Protein AF-A0A3M1XXJ3-F1 (afdb_monomer)

Mean predicted aligned error: 12.5 Å

Structure (mmCIF, N/CA/C/O backbone):
data_AF-A0A3M1XXJ3-F1
#
_entry.id   AF-A0A3M1XXJ3-F1
#
loop_
_atom_site.group_PDB
_atom_site.id
_atom_site.type_symbol
_atom_site.label_atom_id
_atom_site.label_alt_id
_atom_site.label_comp_id
_atom_site.label_asym_id
_atom_site.label_entity_id
_atom_site.label_seq_id
_atom_site.pdbx_PDB_ins_code
_atom_site.Cartn_x
_atom_site.Cartn_y
_atom_site.Cartn_z
_atom_site.occupancy
_atom_site.B_iso_or_equiv
_atom_site.auth_seq_id
_atom_site.auth_comp_id
_atom_site.auth_asym_id
_atom_site.auth_atom_id
_atom_site.pdbx_PDB_model_num
ATOM 1 N N . MET A 1 1 ? -25.419 80.796 22.306 1.00 54.75 1 MET A N 1
ATOM 2 C CA . MET A 1 1 ? -24.349 80.378 21.372 1.00 54.75 1 MET A CA 1
ATOM 3 C C . MET A 1 1 ? -23.727 79.060 21.863 1.00 54.75 1 MET A C 1
ATOM 5 O O . MET A 1 1 ? -22.605 79.062 22.330 1.00 54.75 1 MET A O 1
ATOM 9 N N . VAL A 1 2 ? -24.477 77.944 21.860 1.00 56.34 2 VAL A N 1
ATOM 10 C CA . VAL A 1 2 ? -23.997 76.630 22.388 1.00 56.34 2 VAL A CA 1
ATOM 11 C C . VAL A 1 2 ? -24.539 75.430 21.581 1.00 56.34 2 VAL A C 1
ATOM 13 O O . VAL A 1 2 ? -23.934 74.364 21.560 1.00 56.34 2 VAL A O 1
ATOM 16 N N . LEU A 1 3 ? -25.633 75.615 20.827 1.00 48.62 3 LEU A N 1
ATOM 17 C CA . LEU A 1 3 ? -26.286 74.558 20.044 1.00 48.62 3 LEU A CA 1
ATOM 18 C C . LEU A 1 3 ? -25.431 73.862 18.952 1.00 48.62 3 LEU A C 1
ATOM 20 O O . LEU A 1 3 ? -25.560 72.645 18.827 1.00 48.62 3 LEU A O 1
ATOM 24 N N . PRO A 1 4 ? -24.557 74.532 18.165 1.00 53.44 4 PRO A N 1
ATOM 25 C CA . PRO A 1 4 ? -23.890 73.862 17.037 1.00 53.44 4 PRO A CA 1
ATOM 26 C C . PRO A 1 4 ? -22.775 72.889 17.463 1.00 53.44 4 PRO A C 1
ATOM 28 O O . PRO A 1 4 ? -22.473 71.946 16.734 1.00 53.44 4 PRO A O 1
ATOM 31 N N . TYR A 1 5 ? -22.200 73.063 18.657 1.00 51.53 5 TYR A N 1
ATOM 32 C CA . TYR A 1 5 ? -21.158 72.172 19.182 1.00 51.53 5 TYR A CA 1
ATOM 33 C C . TYR A 1 5 ? -21.728 70.854 19.722 1.00 51.53 5 TYR A C 1
ATOM 35 O O . TYR A 1 5 ? -21.095 69.807 19.586 1.00 51.53 5 TYR A O 1
ATOM 43 N N . PHE A 1 6 ? -22.952 70.880 20.260 1.00 51.78 6 PHE A N 1
ATOM 44 C CA . PHE A 1 6 ? -23.628 69.693 20.792 1.00 51.78 6 PHE A CA 1
ATOM 45 C C . PHE A 1 6 ? -23.952 68.668 19.693 1.00 51.78 6 PHE A C 1
ATOM 47 O O . PHE A 1 6 ? -23.677 67.477 19.847 1.00 51.78 6 PHE A O 1
ATOM 54 N N . PHE A 1 7 ? -24.456 69.130 18.542 1.00 50.88 7 PHE A N 1
ATOM 55 C CA . PHE A 1 7 ? -24.757 68.257 17.400 1.00 50.88 7 PHE A CA 1
ATOM 56 C C . PHE A 1 7 ? -23.494 67.677 16.742 1.00 50.88 7 PHE A C 1
ATOM 58 O O . PHE A 1 7 ? -23.499 66.522 16.315 1.00 50.88 7 PHE A O 1
ATOM 65 N N . ALA A 1 8 ? -22.393 68.435 16.692 1.00 53.44 8 ALA A N 1
ATOM 66 C CA . ALA A 1 8 ? -21.117 67.948 16.164 1.00 53.44 8 ALA A CA 1
ATOM 67 C C . ALA A 1 8 ? -20.462 66.895 17.080 1.00 53.44 8 ALA A C 1
ATOM 69 O O . ALA A 1 8 ? -19.852 65.946 16.584 1.00 53.44 8 ALA A O 1
ATOM 70 N N . PHE A 1 9 ? -20.619 67.028 18.402 1.00 55.12 9 PHE A N 1
ATOM 71 C CA . PHE A 1 9 ? -20.108 66.071 19.386 1.00 55.12 9 PHE A CA 1
ATOM 72 C C . PHE A 1 9 ? -20.878 64.740 19.355 1.00 55.12 9 PHE A C 1
ATOM 74 O O . PHE A 1 9 ? -20.263 63.678 19.254 1.00 55.12 9 PHE A O 1
ATOM 81 N N . ALA A 1 10 ? -22.216 64.783 19.316 1.00 56.12 10 ALA A N 1
ATOM 82 C CA . ALA A 1 10 ? -23.061 63.585 19.237 1.00 56.12 10 ALA A CA 1
ATOM 83 C C . ALA A 1 10 ? -22.814 62.754 17.959 1.00 56.12 10 ALA A C 1
ATOM 85 O O . ALA A 1 10 ? -22.801 61.523 17.992 1.00 56.12 10 ALA A O 1
ATOM 86 N N . ARG A 1 11 ? -22.540 63.423 16.831 1.00 52.31 11 ARG A N 1
ATOM 87 C CA . ARG A 1 11 ? -22.278 62.785 15.529 1.00 52.31 11 ARG A CA 1
ATOM 88 C C . ARG A 1 11 ? -20.907 62.091 15.470 1.00 52.31 11 ARG A C 1
ATOM 90 O O . ARG A 1 11 ? -20.771 61.067 14.808 1.00 52.31 11 ARG A O 1
ATOM 97 N N . ARG A 1 12 ? -19.909 62.606 16.204 1.00 52.88 12 ARG A N 1
ATOM 98 C CA . ARG A 1 12 ? -18.577 61.984 16.353 1.00 52.88 12 ARG A CA 1
ATOM 99 C C . ARG A 1 12 ? -18.590 60.796 17.320 1.00 52.88 12 ARG A C 1
ATOM 101 O O . ARG A 1 12 ? -17.909 59.810 17.058 1.00 52.88 12 ARG A O 1
ATOM 108 N N . LEU A 1 13 ? -19.408 60.852 18.374 1.00 56.50 13 LEU A N 1
ATOM 109 C CA . LEU A 1 13 ? -19.606 59.734 19.306 1.00 56.50 13 LEU A CA 1
ATOM 110 C C . LEU A 1 13 ? -20.329 58.549 18.638 1.00 56.50 13 LEU A C 1
ATOM 112 O O . LEU A 1 13 ? -19.978 57.396 18.869 1.00 56.50 13 LEU A O 1
ATOM 116 N N . SER A 1 14 ? -21.291 58.838 17.754 1.00 59.56 14 SER A N 1
ATOM 117 C CA . SER A 1 14 ? -22.042 57.830 16.990 1.00 59.56 14 SER A CA 1
ATOM 118 C C . SER A 1 14 ? -21.180 57.087 15.958 1.00 59.56 14 SER A C 1
ATOM 120 O O . SER A 1 14 ? -21.266 55.864 15.865 1.00 59.56 14 SER A O 1
ATOM 122 N N . LEU A 1 15 ? -20.295 57.791 15.240 1.00 58.12 15 LEU A N 1
ATOM 123 C CA . LEU A 1 15 ? -19.341 57.170 14.308 1.00 58.12 15 LEU A CA 1
ATOM 124 C C . LEU A 1 15 ? -18.298 56.307 15.034 1.00 58.12 15 LEU A C 1
ATOM 126 O O . LEU A 1 15 ? -17.978 55.219 14.564 1.00 58.12 15 LEU A O 1
ATOM 130 N N . LEU A 1 16 ? -17.813 56.749 16.199 1.00 62.16 16 LEU A N 1
ATOM 131 C CA . LEU A 1 16 ? -16.870 55.973 17.008 1.00 62.16 16 LEU A CA 1
ATOM 132 C C . LEU A 1 16 ? -17.529 54.712 17.595 1.00 62.16 16 LEU A C 1
ATOM 134 O O . LEU A 1 16 ? -16.931 53.641 17.564 1.00 62.16 16 LEU A O 1
ATOM 138 N N . GLY A 1 17 ? -18.783 54.811 18.049 1.00 65.56 17 GLY A N 1
ATOM 139 C CA . GLY A 1 17 ? -19.564 53.665 18.524 1.00 65.56 17 GLY A CA 1
ATOM 140 C C . GLY A 1 17 ? -19.852 52.633 17.430 1.00 65.56 17 GLY A C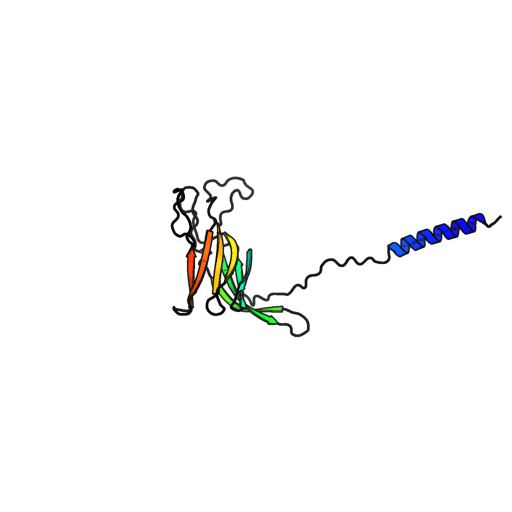 1
ATOM 141 O O . GLY A 1 17 ? -19.735 51.438 17.677 1.00 65.56 17 GLY A O 1
ATOM 142 N N . MET A 1 18 ? -20.155 53.075 16.205 1.00 63.00 18 MET A N 1
ATOM 143 C CA . MET A 1 18 ? -20.414 52.182 15.069 1.00 63.00 18 MET A CA 1
ATOM 144 C C . MET A 1 18 ? -19.143 51.466 14.583 1.00 63.00 18 MET A C 1
ATOM 146 O O . MET A 1 18 ? -19.198 50.290 14.234 1.00 63.00 18 MET A O 1
ATOM 150 N N . VAL A 1 19 ? -17.988 52.141 14.620 1.00 63.09 19 VAL A N 1
ATOM 151 C CA . VAL A 1 19 ? -16.683 51.518 14.344 1.00 63.09 19 VAL A CA 1
ATOM 152 C C . VAL A 1 19 ? -16.337 50.493 15.428 1.00 63.09 19 VAL A C 1
ATOM 154 O O . VAL A 1 19 ? -15.957 49.377 15.093 1.00 63.09 19 VAL A O 1
ATOM 157 N N . ILE A 1 20 ? -16.558 50.811 16.709 1.00 62.44 20 ILE A N 1
ATOM 158 C CA . ILE A 1 20 ? -16.345 49.878 17.829 1.00 62.44 20 ILE A CA 1
ATOM 159 C C . ILE A 1 20 ? -17.276 48.655 17.735 1.00 62.44 20 ILE A C 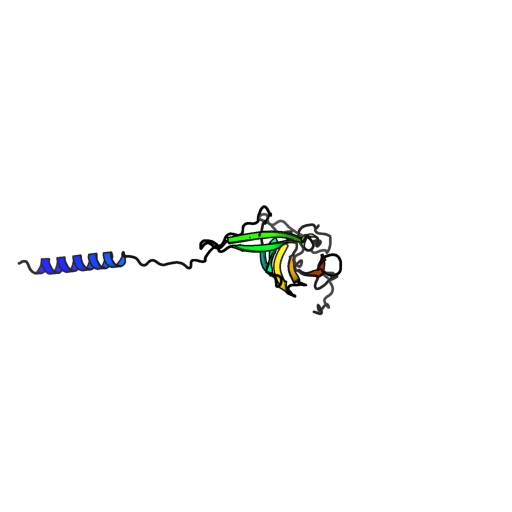1
ATOM 161 O O . ILE A 1 20 ? -16.816 47.542 17.963 1.00 62.44 20 ILE A O 1
ATOM 165 N N . LEU A 1 21 ? -18.538 48.818 17.319 1.00 59.91 21 LEU A N 1
ATOM 166 C CA . LEU A 1 21 ? -19.468 47.703 17.073 1.00 59.91 21 LEU A CA 1
ATOM 167 C C . LEU A 1 21 ? -19.060 46.810 15.889 1.00 59.91 21 LEU A C 1
ATOM 169 O O . LEU A 1 21 ? -19.355 45.621 15.907 1.00 59.91 21 LEU A O 1
ATOM 173 N N . CYS A 1 22 ? -18.353 47.348 14.892 1.00 58.69 22 CYS A N 1
ATOM 174 C CA . CYS A 1 22 ? -17.853 46.573 13.750 1.00 58.69 22 CYS A CA 1
ATOM 175 C C . CYS A 1 22 ? -16.610 45.725 14.105 1.00 58.69 22 CYS A C 1
ATOM 177 O O . CYS A 1 22 ? -16.324 44.734 13.437 1.00 58.69 22 CYS A O 1
ATOM 179 N N . PHE A 1 23 ? -15.891 46.077 15.182 1.00 57.84 23 PHE A N 1
ATOM 180 C CA . PHE A 1 23 ? -14.772 45.293 15.730 1.00 57.84 23 PHE A CA 1
ATOM 181 C C . PHE A 1 23 ? -15.206 44.197 16.720 1.00 57.84 23 PHE A C 1
ATOM 183 O O . PHE A 1 23 ? -14.385 43.359 17.098 1.00 57.84 23 PHE A O 1
ATOM 190 N N . ILE A 1 24 ? -16.482 44.152 17.125 1.00 63.94 24 ILE A N 1
ATOM 191 C CA . ILE A 1 24 ? -17.021 43.093 17.989 1.00 63.94 24 ILE A CA 1
ATOM 192 C C . ILE A 1 24 ? -17.426 41.907 17.102 1.00 63.94 24 ILE A C 1
ATOM 194 O O . ILE A 1 24 ? -18.578 41.709 16.735 1.00 63.94 24 ILE A O 1
ATOM 198 N N . SER A 1 25 ? -16.407 41.123 16.754 1.00 62.22 25 SER A N 1
ATOM 199 C CA . SER A 1 25 ? -16.466 39.692 16.438 1.00 62.22 25 SER A CA 1
ATOM 200 C C . SER A 1 25 ? -17.415 39.234 15.323 1.00 62.22 25 SER A C 1
ATOM 202 O O . SER A 1 25 ? -18.518 38.750 15.575 1.00 62.22 25 SER A O 1
ATOM 204 N N . THR A 1 26 ? -16.891 39.179 14.100 1.00 60.88 26 THR A N 1
ATOM 205 C CA . THR A 1 26 ? -17.218 38.059 13.208 1.00 60.88 26 THR A CA 1
ATOM 206 C C . THR A 1 26 ? -16.192 36.952 13.453 1.00 60.88 26 THR A C 1
ATOM 208 O O . THR A 1 26 ? -15.053 37.019 13.000 1.00 60.88 26 THR A O 1
ATOM 211 N N . GLN A 1 27 ? -16.566 35.938 14.236 1.00 66.75 27 GLN A N 1
ATOM 212 C CA . GLN A 1 27 ? -15.810 34.686 14.267 1.00 66.75 27 GLN A CA 1
ATOM 213 C C . GLN A 1 27 ? -16.098 33.967 12.948 1.00 66.75 27 GLN A C 1
ATOM 215 O O . GLN A 1 27 ? -17.137 33.328 12.791 1.00 66.75 27 GLN A O 1
ATOM 220 N N . VAL A 1 28 ? -15.211 34.121 11.966 1.00 67.00 28 VAL A N 1
ATOM 221 C CA . VAL A 1 28 ? -15.234 33.284 10.765 1.00 67.00 28 VAL A CA 1
ATOM 222 C C . VAL A 1 28 ? -14.657 31.931 11.172 1.00 67.00 28 VAL A C 1
ATOM 224 O O . VAL A 1 28 ? -13.445 31.733 11.161 1.00 67.00 28 VAL A O 1
ATOM 227 N N . SER A 1 29 ? -15.516 31.001 11.588 1.00 72.44 29 SER A N 1
ATOM 228 C CA . SER A 1 29 ? -15.109 29.606 11.742 1.00 72.44 29 SER A CA 1
ATOM 229 C C . SER A 1 29 ? -14.809 29.041 10.356 1.00 72.44 29 SER A C 1
ATOM 231 O O . SER A 1 29 ? -15.701 28.909 9.518 1.00 72.44 29 SER A O 1
ATOM 233 N N . ALA A 1 30 ? -13.540 28.733 10.100 1.00 76.44 30 ALA A N 1
ATOM 234 C CA . ALA A 1 30 ? -13.160 27.906 8.964 1.00 76.44 30 ALA A CA 1
ATOM 235 C C . ALA A 1 30 ? -13.768 26.498 9.113 1.00 76.44 30 ALA A C 1
ATOM 237 O O . ALA A 1 30 ? -14.145 26.086 10.212 1.00 76.44 30 ALA A O 1
ATOM 238 N N . GLN A 1 31 ? -13.853 25.751 8.011 1.00 78.88 31 GLN A N 1
ATOM 239 C CA . GLN A 1 31 ? -14.241 24.340 8.041 1.00 78.88 31 GLN A CA 1
ATOM 240 C C . GLN A 1 31 ? -13.277 23.578 8.965 1.00 78.88 31 GLN A C 1
ATOM 242 O O . GLN A 1 31 ? -12.083 23.494 8.681 1.00 78.88 31 GLN A O 1
ATOM 247 N N . ALA A 1 32 ? -13.789 23.061 10.080 1.00 71.44 32 ALA A N 1
ATOM 248 C CA . 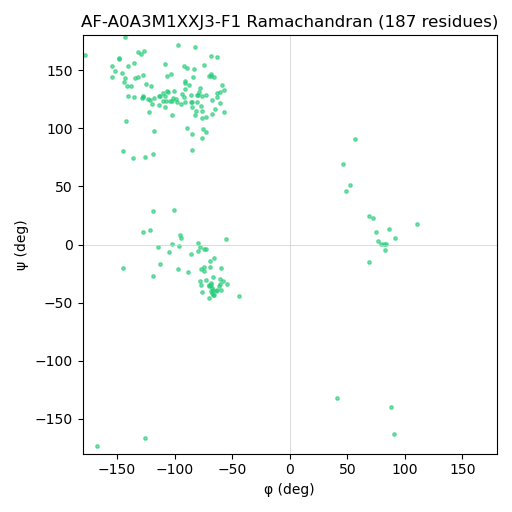ALA A 1 32 ? -13.057 22.165 10.960 1.00 71.44 32 ALA A CA 1
ATOM 249 C C . ALA A 1 32 ? -13.464 20.733 10.612 1.00 71.44 32 ALA A C 1
ATOM 251 O O . ALA A 1 32 ? -14.648 20.400 10.625 1.00 71.44 32 ALA A O 1
ATOM 252 N N . PHE A 1 33 ? -12.483 19.906 10.270 1.00 79.19 33 PHE A N 1
ATOM 253 C CA . PHE A 1 33 ? -12.675 18.469 10.131 1.00 79.19 33 PHE A CA 1
ATOM 254 C C . PHE A 1 33 ? -12.153 17.814 11.403 1.00 79.19 33 PHE A C 1
ATOM 256 O O . PHE A 1 33 ? -11.039 18.123 11.832 1.00 79.19 33 PHE A O 1
ATOM 263 N N . ASP A 1 34 ? -12.939 16.916 11.993 1.00 79.88 34 ASP A N 1
ATOM 264 C CA . ASP A 1 34 ? -12.448 16.090 13.090 1.00 79.88 34 ASP A CA 1
ATOM 265 C C . ASP A 1 34 ? -11.274 15.252 12.578 1.00 79.88 34 ASP A C 1
ATOM 267 O O . ASP A 1 34 ? -11.399 14.489 11.616 1.00 79.88 34 ASP A O 1
ATOM 271 N N . GLN A 1 35 ? -10.114 15.411 13.210 1.00 80.00 35 GLN A N 1
ATOM 272 C CA . GLN A 1 35 ? -8.945 14.601 12.914 1.00 80.00 35 GLN A CA 1
ATOM 273 C C . GLN A 1 35 ? -8.835 13.491 13.953 1.00 80.00 35 GLN A C 1
ATOM 275 O O . GLN A 1 35 ? -8.762 13.749 15.153 1.00 80.00 35 GLN A O 1
ATOM 280 N N . TYR A 1 36 ? -8.778 12.251 13.478 1.00 83.81 36 TYR A N 1
ATOM 281 C CA . TYR A 1 36 ? -8.567 11.082 14.323 1.00 83.81 36 TYR A CA 1
ATOM 282 C C . TYR A 1 36 ? -7.156 10.542 14.130 1.00 83.81 36 TYR A C 1
ATOM 284 O O . TYR A 1 36 ? -6.597 10.586 13.031 1.00 83.81 36 TYR A O 1
ATOM 292 N N . THR A 1 37 ? -6.573 10.025 15.204 1.00 86.25 37 THR A N 1
ATOM 293 C CA . THR A 1 37 ? -5.249 9.409 15.163 1.00 86.25 37 THR A CA 1
ATOM 294 C C . THR A 1 37 ? -5.365 7.930 14.806 1.00 86.25 37 THR A C 1
ATOM 296 O O . THR A 1 37 ? -6.236 7.216 15.306 1.00 86.25 37 THR A O 1
ATOM 299 N N . LEU A 1 38 ? -4.467 7.468 13.935 1.00 90.38 38 LEU A N 1
ATOM 300 C CA . LEU A 1 38 ? -4.230 6.050 13.691 1.00 90.38 38 LEU A CA 1
ATOM 301 C C . LEU A 1 38 ? -2.948 5.646 14.415 1.00 90.38 38 LEU A C 1
ATOM 303 O O . LEU A 1 38 ? -1.850 6.048 14.028 1.00 90.38 38 LEU A O 1
ATOM 307 N N . ASN A 1 39 ? -3.086 4.836 15.454 1.00 9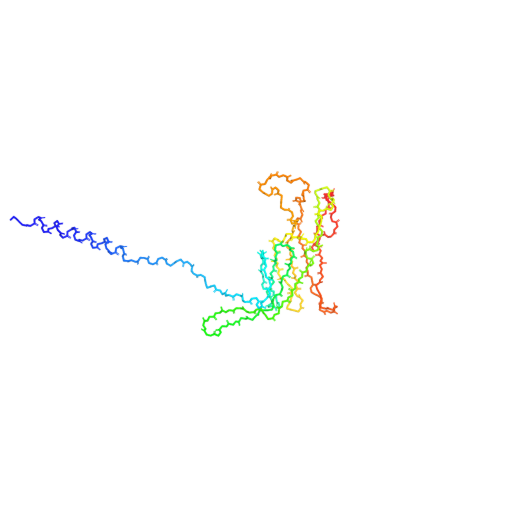3.31 39 ASN A N 1
ATOM 308 C CA . ASN A 1 39 ? -1.972 4.194 16.119 1.00 93.31 39 ASN A CA 1
ATOM 309 C C . ASN A 1 39 ? -1.574 2.932 15.342 1.00 93.31 39 ASN A C 1
ATOM 311 O O . ASN A 1 39 ? -2.300 1.936 15.298 1.00 93.31 39 ASN A O 1
ATOM 315 N N . LEU A 1 40 ? -0.389 2.971 14.732 1.00 94.06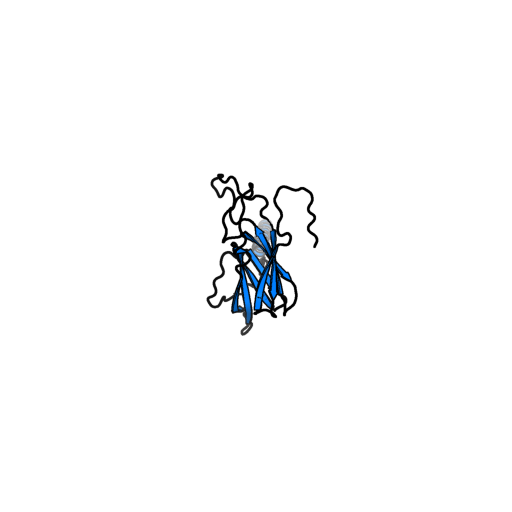 40 LEU A N 1
ATOM 316 C CA . LEU A 1 40 ? 0.153 1.856 13.957 1.00 94.06 40 LEU A CA 1
ATOM 317 C C . LEU A 1 40 ? 0.654 0.693 14.830 1.00 94.06 40 LEU A C 1
ATOM 319 O O . LEU A 1 40 ? 1.069 -0.320 14.275 1.00 94.06 40 LEU A O 1
ATOM 323 N N . ASN A 1 41 ? 0.643 0.809 16.164 1.00 93.94 41 ASN A N 1
ATOM 324 C CA . ASN A 1 41 ? 1.095 -0.230 17.098 1.00 93.94 41 ASN A CA 1
ATOM 325 C C . ASN A 1 41 ? 2.480 -0.802 16.741 1.00 93.94 41 ASN A C 1
ATOM 327 O O . ASN A 1 41 ? 2.694 -2.010 16.690 1.00 93.94 41 ASN A O 1
ATOM 331 N N . GLY A 1 42 ? 3.425 0.093 16.440 1.00 91.94 42 GLY A N 1
ATOM 332 C CA . GLY A 1 42 ? 4.800 -0.258 16.070 1.00 91.94 42 GLY A CA 1
ATOM 333 C C . GLY A 1 42 ? 5.008 -0.649 14.602 1.00 91.94 42 GLY A C 1
ATOM 334 O O . GLY A 1 42 ? 6.151 -0.830 14.188 1.00 91.94 42 GLY A O 1
ATOM 335 N N . ASN A 1 43 ? 3.950 -0.739 13.788 1.00 93.19 43 ASN A N 1
ATOM 336 C CA . ASN A 1 43 ? 4.093 -0.929 12.345 1.00 93.19 43 ASN A CA 1
ATOM 337 C C . ASN A 1 43 ? 4.656 0.333 11.679 1.00 93.19 43 ASN A C 1
ATOM 339 O O . ASN A 1 43 ? 4.335 1.457 12.063 1.00 93.19 43 ASN A O 1
ATOM 343 N N . SER A 1 44 ? 5.469 0.145 10.639 1.00 89.94 44 SER A N 1
ATOM 344 C CA . SER A 1 44 ? 5.957 1.246 9.815 1.00 89.94 44 SER A CA 1
ATOM 345 C C . SER A 1 44 ? 5.019 1.503 8.640 1.00 89.94 44 SER A C 1
ATOM 347 O O . SER A 1 44 ? 4.533 0.575 7.990 1.00 89.94 44 SER A O 1
ATOM 349 N N . LEU A 1 45 ? 4.797 2.784 8.368 1.00 92.12 45 LEU A N 1
ATOM 350 C CA . LEU A 1 45 ? 4.169 3.284 7.157 1.00 92.12 45 LEU A CA 1
ATOM 351 C C . LEU A 1 45 ? 5.004 4.467 6.679 1.00 92.12 45 LEU A C 1
ATOM 353 O O . LEU A 1 45 ? 5.277 5.385 7.452 1.00 92.12 45 LEU A O 1
ATOM 357 N N . SER A 1 46 ? 5.430 4.448 5.421 1.00 92.75 46 SER A N 1
ATOM 358 C CA . SER A 1 46 ? 6.241 5.529 4.863 1.00 92.75 46 SER A CA 1
ATOM 359 C C . SER A 1 46 ? 5.789 5.873 3.454 1.00 92.75 46 SER A C 1
ATOM 361 O O . SER A 1 46 ? 5.561 4.986 2.638 1.00 92.75 46 SER A O 1
ATOM 363 N N . ASN A 1 47 ? 5.687 7.171 3.156 1.00 94.25 47 ASN A N 1
ATOM 364 C CA . ASN A 1 47 ? 5.332 7.674 1.827 1.00 94.25 47 ASN A CA 1
ATOM 365 C C . ASN A 1 47 ? 4.042 7.038 1.269 1.00 94.25 47 ASN A C 1
ATOM 367 O O . ASN A 1 47 ? 4.035 6.512 0.154 1.00 94.25 47 ASN A O 1
ATOM 371 N N . GLY A 1 48 ? 2.963 7.057 2.059 1.00 95.81 48 GLY A N 1
ATOM 372 C CA . GLY A 1 48 ? 1.642 6.621 1.606 1.00 95.81 48 GLY A CA 1
ATOM 373 C C . GLY A 1 48 ? 1.168 7.441 0.402 1.00 95.81 48 GLY A C 1
ATOM 374 O O . GLY A 1 48 ? 1.338 8.657 0.372 1.00 95.81 48 GLY A O 1
ATOM 375 N N . THR A 1 49 ? 0.594 6.770 -0.594 1.00 97.06 49 THR A N 1
ATOM 376 C CA . THR A 1 49 ? 0.126 7.375 -1.857 1.00 97.06 49 THR A CA 1
ATOM 377 C C . THR A 1 49 ? -1.370 7.201 -2.082 1.00 97.06 49 THR A C 1
ATOM 379 O O . THR A 1 49 ? -1.988 8.036 -2.732 1.00 97.06 49 THR A O 1
ATOM 382 N N . ALA A 1 50 ? -1.963 6.144 -1.526 1.00 97.25 50 ALA A N 1
ATOM 383 C CA . ALA A 1 50 ? -3.397 5.889 -1.565 1.00 97.25 50 ALA A CA 1
ATOM 384 C C . ALA A 1 50 ? -3.807 5.028 -0.367 1.00 97.25 50 ALA A C 1
ATOM 386 O O . ALA A 1 50 ? -2.991 4.259 0.151 1.00 97.25 50 ALA A O 1
ATOM 387 N N . LEU A 1 51 ? -5.066 5.139 0.052 1.00 96.81 51 LEU A N 1
ATOM 388 C CA . LEU A 1 51 ? -5.664 4.270 1.059 1.00 96.81 51 LEU A CA 1
ATOM 389 C C . LEU A 1 51 ? -7.143 4.030 0.764 1.00 96.81 51 LEU A C 1
ATOM 391 O O . LEU A 1 51 ? -7.819 4.924 0.262 1.00 96.81 51 LEU A O 1
ATOM 395 N N . GLU A 1 52 ? -7.640 2.846 1.105 1.00 97.88 52 GLU A N 1
ATOM 396 C CA . GLU A 1 52 ? -9.053 2.490 0.969 1.00 97.88 52 GLU A CA 1
ATOM 397 C C . GLU A 1 52 ? -9.434 1.397 1.978 1.00 97.88 52 GLU A C 1
ATOM 399 O O . GLU A 1 52 ? -8.636 0.501 2.270 1.00 97.88 52 GLU A O 1
ATOM 404 N N . PHE A 1 53 ? -10.652 1.457 2.521 1.00 96.75 53 PHE A N 1
ATOM 405 C CA . PHE A 1 53 ? -11.215 0.342 3.283 1.00 96.75 53 PHE A CA 1
ATOM 406 C C . PHE A 1 53 ? -11.756 -0.718 2.329 1.00 96.75 53 PHE A C 1
ATOM 408 O O . PHE A 1 53 ? -12.555 -0.415 1.447 1.00 96.75 53 PHE A O 1
ATOM 415 N N . GLY A 1 54 ? -11.344 -1.967 2.526 1.00 96.69 54 GLY A N 1
ATOM 416 C CA . GLY A 1 54 ? -11.835 -3.082 1.729 1.00 96.69 54 GLY A CA 1
ATOM 417 C C . GLY A 1 54 ? -13.187 -3.624 2.200 1.00 96.69 54 GLY A C 1
ATOM 418 O O . GLY A 1 54 ? -13.644 -3.324 3.307 1.00 96.69 54 GLY A O 1
ATOM 419 N N . PRO A 1 55 ? -13.806 -4.513 1.402 1.00 96.25 55 PRO A N 1
ATOM 420 C CA . PRO A 1 55 ? -15.066 -5.174 1.754 1.00 96.25 55 PRO A CA 1
ATOM 421 C C . PRO A 1 55 ? -14.941 -6.120 2.959 1.00 96.25 55 PRO A C 1
ATOM 423 O O . PRO A 1 55 ? -15.946 -6.594 3.479 1.00 96.25 55 PRO A O 1
ATOM 426 N N . ASP A 1 56 ? -13.718 -6.419 3.392 1.00 94.94 56 ASP A N 1
ATOM 427 C CA . ASP A 1 56 ? -13.387 -7.215 4.572 1.00 94.94 56 ASP A CA 1
ATOM 428 C C . ASP A 1 56 ? -13.136 -6.364 5.829 1.00 94.94 56 ASP A C 1
ATOM 430 O O . ASP A 1 56 ? -12.738 -6.895 6.864 1.00 94.94 56 ASP A O 1
ATOM 434 N N . GLY A 1 57 ? -13.353 -5.046 5.746 1.00 95.00 57 GLY A N 1
ATOM 435 C CA . GLY A 1 57 ? -13.199 -4.106 6.858 1.00 95.00 57 GLY A CA 1
ATOM 436 C C . GLY A 1 57 ? -11.749 -3.751 7.200 1.00 95.00 57 GLY A C 1
ATOM 437 O O . GLY A 1 57 ? -11.516 -2.999 8.145 1.00 95.00 57 GLY A O 1
ATOM 438 N N . ARG A 1 58 ? -10.764 -4.261 6.450 1.00 96.69 58 ARG A N 1
ATOM 439 C CA . ARG A 1 58 ? -9.348 -3.902 6.620 1.00 96.69 58 ARG A CA 1
ATOM 440 C C . ARG A 1 58 ? -9.022 -2.609 5.874 1.00 96.69 58 ARG A C 1
ATOM 442 O O . ARG A 1 58 ? -9.630 -2.306 4.849 1.00 96.69 58 ARG A O 1
ATOM 449 N N . LEU A 1 59 ? -8.038 -1.861 6.370 1.00 97.19 59 LEU A N 1
ATOM 450 C CA . LEU A 1 59 ? -7.492 -0.689 5.686 1.00 97.19 59 LEU A CA 1
ATOM 451 C C . LEU A 1 59 ? -6.320 -1.107 4.800 1.00 97.19 59 LEU A C 1
ATOM 453 O O . LEU A 1 59 ? -5.327 -1.647 5.287 1.00 97.19 59 LEU A O 1
ATOM 457 N N . TYR A 1 60 ? -6.419 -0.809 3.513 1.00 98.12 60 TYR A N 1
ATOM 458 C CA . TYR A 1 60 ? -5.376 -1.045 2.527 1.00 98.12 60 TYR A CA 1
ATOM 459 C C . TYR A 1 60 ? -4.673 0.274 2.259 1.00 98.12 60 TYR A C 1
ATOM 461 O O . TYR A 1 60 ? -5.329 1.260 1.939 1.00 98.12 60 TYR A O 1
ATOM 469 N N . VAL A 1 61 ? -3.351 0.306 2.386 1.00 98.06 61 VAL A N 1
ATOM 470 C CA . VAL A 1 61 ? -2.541 1.507 2.167 1.00 98.06 61 VAL A CA 1
ATOM 471 C C . VAL A 1 61 ? -1.426 1.177 1.190 1.00 98.06 61 VAL A C 1
ATOM 473 O O . VAL A 1 61 ? -0.659 0.243 1.407 1.00 98.06 61 VAL A O 1
ATOM 476 N N . ALA A 1 62 ? -1.317 1.943 0.112 1.00 98.12 62 ALA A N 1
ATOM 477 C CA . ALA A 1 62 ? -0.219 1.820 -0.832 1.00 98.12 62 ALA A CA 1
ATOM 478 C C . ALA A 1 62 ? 0.913 2.786 -0.479 1.00 98.12 62 ALA A C 1
ATOM 480 O O . ALA A 1 62 ? 0.693 3.991 -0.348 1.00 98.12 62 ALA A O 1
ATOM 481 N N . GLU A 1 63 ? 2.138 2.282 -0.393 1.00 97.56 63 GLU A N 1
ATOM 482 C CA . GLU A 1 63 ? 3.342 3.101 -0.296 1.00 97.56 63 GLU A CA 1
ATOM 483 C C . GLU A 1 63 ? 3.920 3.386 -1.683 1.00 97.56 63 GLU A C 1
ATOM 485 O O . GLU A 1 63 ? 3.782 2.594 -2.621 1.00 97.56 63 GLU A O 1
ATOM 490 N N . ARG A 1 64 ? 4.631 4.512 -1.788 1.00 95.94 64 ARG A N 1
ATOM 491 C CA . ARG A 1 64 ? 5.231 5.021 -3.024 1.00 95.94 64 ARG A CA 1
ATOM 492 C C . ARG A 1 64 ? 5.930 3.946 -3.849 1.00 95.94 64 ARG A C 1
ATOM 494 O O . ARG A 1 64 ? 5.739 3.930 -5.053 1.00 95.94 64 ARG A O 1
ATOM 501 N N . TYR A 1 65 ? 6.713 3.068 -3.223 1.00 96.12 65 TYR A N 1
ATOM 502 C CA . TYR A 1 65 ? 7.568 2.103 -3.922 1.00 96.12 65 TYR A CA 1
ATOM 503 C C . TYR A 1 65 ? 7.007 0.678 -4.015 1.00 96.12 65 TYR A C 1
ATOM 505 O O . TYR A 1 65 ? 7.768 -0.288 -4.102 1.00 96.12 65 TYR A O 1
ATOM 513 N N . GLY A 1 66 ? 5.682 0.533 -4.041 1.00 95.50 66 GLY A N 1
ATOM 514 C CA . GLY A 1 66 ? 5.043 -0.723 -4.441 1.00 95.50 66 GLY A CA 1
ATOM 515 C C . GLY A 1 66 ? 4.752 -1.685 -3.297 1.00 95.50 66 GLY A C 1
ATOM 516 O O . GLY A 1 66 ? 4.301 -2.801 -3.557 1.00 95.50 66 GLY A O 1
ATOM 517 N N . LEU A 1 67 ? 4.990 -1.272 -2.048 1.00 97.19 67 LEU A N 1
ATOM 518 C CA . LEU A 1 67 ? 4.498 -1.995 -0.879 1.00 97.19 67 LEU A CA 1
ATOM 519 C C . LEU A 1 67 ? 3.025 -1.667 -0.663 1.00 97.19 67 LEU A C 1
ATOM 521 O O . LEU A 1 67 ? 2.644 -0.498 -0.624 1.00 97.19 67 LEU A O 1
ATOM 525 N N . ILE A 1 68 ? 2.210 -2.701 -0.480 1.00 97.88 68 ILE A N 1
ATOM 526 C CA . ILE A 1 68 ? 0.822 -2.551 -0.043 1.00 97.88 68 ILE A CA 1
ATOM 527 C C . ILE A 1 68 ? 0.730 -3.050 1.395 1.00 97.88 68 ILE A C 1
ATOM 529 O O . ILE A 1 68 ? 1.014 -4.216 1.675 1.00 97.88 68 ILE A O 1
ATOM 533 N N . ARG A 1 69 ? 0.358 -2.163 2.313 1.00 97.44 69 ARG A N 1
ATOM 534 C CA . ARG A 1 69 ? 0.085 -2.475 3.715 1.00 97.44 69 ARG A CA 1
ATOM 535 C C . ARG A 1 69 ? -1.389 -2.806 3.870 1.00 97.44 69 ARG A C 1
ATOM 537 O O . ARG A 1 69 ? -2.236 -2.079 3.360 1.00 97.44 69 ARG A O 1
ATOM 544 N N . VAL A 1 70 ? -1.696 -3.877 4.586 1.00 97.44 70 VAL A N 1
ATOM 545 C CA . VAL A 1 70 ? -3.071 -4.257 4.911 1.00 97.44 70 VAL A CA 1
ATOM 546 C C . VAL A 1 70 ? -3.193 -4.337 6.421 1.00 97.44 70 VAL A C 1
ATOM 548 O O . VAL A 1 70 ? -2.560 -5.179 7.055 1.00 97.44 70 VAL A O 1
ATOM 551 N N . TYR A 1 71 ? -3.989 -3.447 6.999 1.00 97.50 71 TYR A N 1
ATOM 552 C CA . TYR A 1 71 ? -4.159 -3.318 8.439 1.00 97.50 71 TYR A CA 1
ATOM 553 C C . TYR A 1 71 ? -5.545 -3.787 8.866 1.00 97.50 71 TYR A C 1
ATOM 555 O O . TYR A 1 71 ? -6.562 -3.345 8.336 1.00 97.50 71 TYR A O 1
ATOM 563 N N . THR A 1 72 ? -5.588 -4.650 9.876 1.00 97.31 72 THR A N 1
ATOM 564 C CA . THR A 1 72 ? -6.804 -4.844 10.672 1.00 97.31 72 THR A CA 1
ATOM 565 C C . THR A 1 72 ? -6.859 -3.715 11.684 1.00 97.31 72 THR A C 1
ATOM 567 O O . THR A 1 72 ? -5.903 -3.530 12.436 1.00 97.31 72 THR A O 1
ATOM 570 N N . ILE A 1 73 ? -7.942 -2.941 11.670 1.00 95.31 73 ILE A N 1
ATOM 571 C CA . ILE A 1 73 ? -8.088 -1.738 12.487 1.00 95.31 73 ILE A CA 1
ATOM 572 C C . ILE A 1 73 ? -9.296 -1.888 13.400 1.00 95.31 73 ILE A C 1
ATOM 574 O O . ILE A 1 73 ? -10.365 -2.309 12.964 1.00 95.31 73 ILE A O 1
ATOM 578 N N . VAL A 1 74 ? -9.126 -1.501 14.658 1.00 93.88 74 VAL A N 1
ATOM 579 C CA . VAL A 1 74 ? -10.217 -1.327 15.615 1.00 93.88 74 VAL A CA 1
ATOM 580 C C . VAL A 1 74 ? -10.436 0.163 15.827 1.00 93.88 74 VAL A C 1
ATOM 582 O O . VAL A 1 74 ? -9.483 0.911 16.028 1.00 93.88 74 VAL A O 1
ATOM 585 N N . ARG A 1 75 ? -11.696 0.596 15.762 1.00 91.94 75 ARG A N 1
ATOM 586 C CA . ARG A 1 75 ? -12.108 1.944 16.159 1.00 91.94 75 ARG A CA 1
ATOM 587 C C . ARG A 1 75 ? -12.375 1.947 17.660 1.00 91.94 75 ARG A C 1
ATOM 589 O O . ARG A 1 75 ? -13.156 1.127 18.134 1.00 91.94 75 ARG A O 1
ATOM 596 N N . ASN A 1 76 ? -11.772 2.888 18.370 1.00 89.62 76 ASN A N 1
ATOM 597 C CA . ASN A 1 76 ? -11.970 3.125 19.790 1.00 89.62 76 ASN A CA 1
ATOM 598 C C . ASN A 1 76 ? -12.645 4.483 19.965 1.00 89.62 76 ASN A C 1
ATOM 600 O O . ASN A 1 76 ? -12.119 5.498 19.530 1.00 89.62 76 ASN A O 1
ATOM 604 N N . ASP A 1 77 ? -13.823 4.506 20.574 1.00 88.31 77 ASP A N 1
ATOM 605 C CA . ASP A 1 77 ? -14.607 5.720 20.831 1.00 88.31 77 ASP A CA 1
ATOM 606 C C . ASP A 1 77 ? -14.902 5.937 22.323 1.00 88.31 77 ASP A C 1
ATOM 608 O O . ASP A 1 77 ? -15.703 6.795 22.706 1.00 88.31 77 ASP A O 1
ATOM 612 N N . ALA A 1 78 ? -14.219 5.180 23.185 1.00 78.94 78 ALA A N 1
ATOM 613 C CA . ALA A 1 78 ? -14.329 5.315 24.627 1.00 78.94 78 ALA A CA 1
ATOM 614 C C . ALA A 1 78 ? -13.851 6.707 25.083 1.00 78.94 78 ALA A C 1
ATOM 616 O O . ALA A 1 78 ? -12.732 7.126 24.796 1.00 78.94 78 ALA A O 1
ATOM 617 N N . GLY A 1 79 ? -14.694 7.418 25.839 1.00 72.88 79 GLY A N 1
ATOM 618 C CA . GLY A 1 79 ? -14.328 8.695 26.463 1.00 72.88 79 GLY A CA 1
ATOM 619 C C . GLY A 1 79 ? -14.517 9.944 25.594 1.00 72.88 79 GLY A C 1
ATOM 620 O O . GLY A 1 79 ? -14.018 11.002 25.961 1.00 72.88 79 GLY A O 1
ATOM 621 N N . GLY A 1 80 ? -15.241 9.850 24.471 1.00 77.50 80 GLY A N 1
ATOM 622 C CA . GLY A 1 80 ? -15.586 11.011 23.634 1.00 77.50 80 GLY A CA 1
ATOM 623 C C . GLY A 1 80 ? -14.508 11.428 22.628 1.00 77.50 80 GLY A C 1
ATOM 624 O O . GLY A 1 80 ? -14.734 12.351 21.851 1.00 77.50 80 GLY A O 1
ATOM 625 N N . 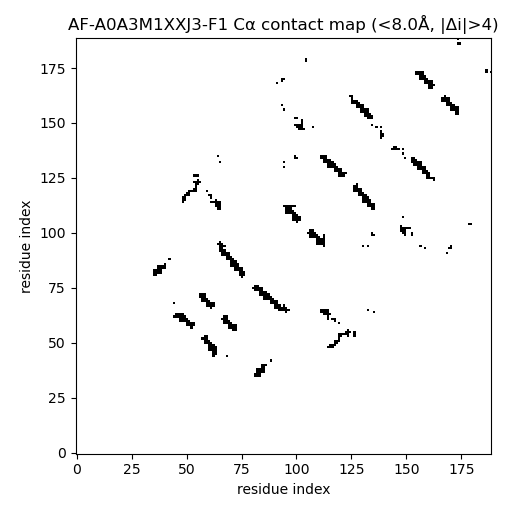THR A 1 81 ? -13.379 10.717 22.592 1.00 83.00 81 THR A N 1
ATOM 626 C CA . THR A 1 81 ? -12.323 10.867 21.584 1.00 83.00 81 THR A CA 1
ATOM 627 C C . THR A 1 81 ? -12.279 9.607 20.734 1.00 83.00 81 THR A C 1
ATOM 629 O O . THR A 1 81 ? -12.192 8.505 21.270 1.00 83.00 81 THR A O 1
ATOM 632 N N . VAL A 1 82 ? -12.331 9.758 19.411 1.00 87.69 82 VAL A N 1
ATOM 633 C CA . VAL A 1 82 ? -12.228 8.626 18.484 1.00 87.69 82 VAL A CA 1
ATOM 634 C C . VAL A 1 82 ? -10.766 8.424 18.087 1.00 87.69 82 VAL A C 1
ATOM 636 O O . VAL A 1 82 ? -10.115 9.348 17.599 1.00 87.69 82 VAL A O 1
ATOM 639 N N . SER A 1 83 ? -10.264 7.206 18.257 1.00 89.94 83 SER A N 1
ATOM 640 C CA . SER A 1 83 ? -8.970 6.750 17.748 1.00 89.94 83 SER A CA 1
ATOM 641 C C . SER A 1 83 ? -9.116 5.443 16.977 1.00 89.94 83 SER A C 1
ATOM 643 O O . SER A 1 83 ? -10.133 4.749 17.054 1.00 89.94 83 SER A O 1
ATOM 645 N N . TYR A 1 84 ? -8.089 5.111 16.206 1.00 92.69 84 TYR A N 1
ATOM 646 C CA . TYR A 1 84 ? -7.989 3.851 15.487 1.00 92.69 84 TYR A CA 1
ATOM 647 C C . TYR A 1 84 ? -6.692 3.145 15.864 1.00 92.69 84 TYR A C 1
ATOM 649 O O . TYR A 1 84 ? -5.638 3.776 15.918 1.00 92.69 84 TYR A O 1
ATOM 657 N N . ASP A 1 85 ? -6.755 1.834 16.059 1.00 94.62 85 ASP A N 1
ATOM 658 C CA . ASP A 1 85 ? -5.616 1.022 16.476 1.00 94.62 85 ASP A CA 1
ATOM 659 C C . ASP A 1 85 ? -5.432 -0.168 15.535 1.00 94.62 85 ASP A C 1
ATOM 661 O O . ASP A 1 85 ? -6.363 -0.939 15.287 1.00 94.62 85 ASP A O 1
ATOM 665 N N . VAL A 1 86 ? -4.218 -0.329 15.004 1.00 96.88 86 VAL A N 1
ATOM 666 C CA . VAL A 1 86 ? -3.858 -1.474 14.157 1.00 96.88 86 VAL A CA 1
ATOM 667 C C . VAL A 1 86 ? -3.638 -2.709 15.027 1.00 96.88 86 VAL A C 1
ATOM 669 O O . VAL A 1 86 ? -2.687 -2.758 15.799 1.00 96.88 86 VAL A O 1
ATOM 672 N N . THR A 1 87 ? -4.466 -3.738 14.892 1.00 96.88 87 THR A N 1
ATOM 673 C CA . THR A 1 87 ? -4.338 -4.984 15.673 1.00 96.88 87 THR A CA 1
ATOM 674 C C . THR A 1 87 ? -3.594 -6.091 14.932 1.00 96.88 87 THR A C 1
ATOM 676 O O . THR A 1 87 ? -3.046 -6.994 15.559 1.00 96.88 87 THR A O 1
ATOM 679 N N . ALA A 1 88 ? -3.534 -6.018 13.602 1.00 96.19 88 ALA A N 1
ATOM 680 C CA . ALA A 1 88 ? -2.740 -6.910 12.766 1.00 96.19 88 ALA A CA 1
ATOM 681 C C . ALA A 1 88 ? -2.322 -6.198 11.477 1.00 96.19 88 ALA A C 1
ATOM 683 O O . ALA A 1 88 ? -3.060 -5.356 10.963 1.00 96.19 88 ALA A O 1
ATOM 684 N N . ALA A 1 89 ? -1.164 -6.567 10.936 1.00 95.75 89 ALA A N 1
ATOM 685 C CA . ALA A 1 89 ? -0.638 -6.007 9.700 1.00 95.75 89 ALA A CA 1
ATOM 686 C C . ALA A 1 89 ? -0.107 -7.102 8.772 1.00 95.75 89 ALA A C 1
ATOM 688 O O . ALA A 1 89 ? 0.509 -8.072 9.208 1.00 95.75 89 ALA A O 1
ATOM 689 N N . GLU A 1 90 ? -0.313 -6.903 7.478 1.00 94.75 90 GLU A N 1
ATOM 690 C CA . GLU A 1 90 ? 0.244 -7.699 6.390 1.00 94.75 90 GLU A CA 1
ATOM 691 C C . GLU A 1 90 ? 0.926 -6.750 5.394 1.00 94.75 90 GLU A C 1
ATOM 693 O O . GLU A 1 90 ? 0.493 -5.613 5.198 1.00 94.75 90 GLU A O 1
ATOM 698 N N . THR A 1 91 ? 2.021 -7.193 4.775 1.00 95.75 91 THR A N 1
ATOM 699 C CA . THR A 1 91 ? 2.704 -6.443 3.712 1.00 95.75 91 THR A CA 1
ATOM 700 C C . THR A 1 91 ? 2.756 -7.287 2.448 1.00 95.75 91 THR A C 1
ATOM 702 O O . THR A 1 91 ? 3.283 -8.396 2.458 1.00 95.75 91 THR A O 1
ATOM 705 N N . ILE A 1 92 ? 2.235 -6.741 1.352 1.00 96.00 92 ILE A N 1
ATOM 706 C CA . ILE A 1 92 ? 2.242 -7.365 0.032 1.00 96.00 92 ILE A CA 1
ATOM 707 C C . ILE A 1 92 ? 3.307 -6.674 -0.821 1.00 96.00 92 ILE A C 1
ATOM 709 O O . ILE A 1 92 ? 3.263 -5.462 -1.031 1.00 96.00 92 ILE A O 1
ATOM 713 N N . THR A 1 93 ? 4.250 -7.459 -1.339 1.00 96.00 93 THR A N 1
ATOM 714 C CA . THR A 1 93 ? 5.401 -6.987 -2.133 1.00 96.00 93 THR A CA 1
ATOM 715 C C . THR A 1 93 ? 5.230 -7.211 -3.638 1.00 96.00 93 THR A C 1
ATOM 717 O O . THR A 1 93 ? 6.105 -6.864 -4.426 1.00 96.00 93 THR A O 1
ATOM 720 N N . LEU A 1 94 ? 4.101 -7.783 -4.067 1.00 95.06 94 LEU A N 1
ATOM 721 C CA . LEU A 1 94 ? 3.896 -8.225 -5.451 1.00 95.06 94 LEU A CA 1
ATOM 722 C C . LEU A 1 94 ? 3.986 -7.091 -6.481 1.00 95.06 94 LEU A C 1
ATOM 724 O O . LEU A 1 94 ? 4.454 -7.324 -7.589 1.00 95.06 94 LEU A O 1
ATOM 728 N N . VAL A 1 95 ? 3.554 -5.875 -6.132 1.00 95.44 95 VAL A N 1
ATOM 729 C CA . VAL A 1 95 ? 3.662 -4.707 -7.025 1.00 95.44 95 VAL A CA 1
ATOM 730 C C . VAL A 1 95 ? 5.097 -4.180 -7.061 1.00 95.44 95 VAL A C 1
ATOM 732 O O . VAL A 1 95 ? 5.607 -3.880 -8.135 1.00 95.44 95 VAL A O 1
ATOM 735 N N . GLN A 1 96 ? 5.775 -4.129 -5.913 1.00 95.19 96 GLN A N 1
ATOM 736 C CA . GLN A 1 96 ? 7.193 -3.762 -5.809 1.00 95.19 96 GLN A CA 1
ATOM 737 C C . GLN A 1 96 ? 8.110 -4.671 -6.649 1.00 95.19 96 GLN A C 1
ATOM 739 O O . GLN A 1 96 ? 9.143 -4.225 -7.145 1.00 95.19 96 GLN A O 1
ATOM 744 N N . GLN A 1 97 ? 7.739 -5.942 -6.815 1.00 93.56 97 GLN A N 1
ATOM 745 C CA . GLN A 1 97 ? 8.509 -6.934 -7.571 1.00 93.56 97 GLN A CA 1
ATOM 746 C C . GLN A 1 97 ? 8.339 -6.835 -9.095 1.00 93.56 97 GLN A C 1
ATOM 748 O O . GLN A 1 97 ? 9.023 -7.554 -9.822 1.00 93.56 97 GLN A O 1
ATOM 753 N N . ILE A 1 98 ? 7.456 -5.965 -9.595 1.00 91.00 98 ILE A N 1
ATOM 754 C CA . ILE A 1 98 ? 7.272 -5.766 -11.036 1.00 91.00 98 ILE A CA 1
ATOM 755 C C . ILE A 1 98 ? 8.541 -5.119 -11.622 1.00 91.00 98 ILE A C 1
ATOM 757 O O . ILE A 1 98 ? 8.939 -4.052 -11.150 1.00 91.00 98 ILE A O 1
ATOM 761 N N . PRO A 1 99 ? 9.179 -5.723 -12.645 1.00 90.69 99 PRO A N 1
ATOM 762 C CA . PRO A 1 99 ? 10.360 -5.146 -13.280 1.00 90.69 99 PRO A CA 1
ATOM 763 C C . PRO A 1 99 ? 10.054 -3.836 -14.006 1.00 90.69 99 PRO A C 1
ATOM 765 O O . PRO A 1 99 ? 9.010 -3.686 -14.646 1.00 90.69 99 PRO A O 1
ATOM 768 N N . ASN A 1 100 ? 11.014 -2.920 -13.963 1.00 89.50 100 ASN A N 1
ATOM 769 C CA . ASN A 1 100 ? 11.013 -1.705 -14.761 1.00 89.50 100 ASN A CA 1
ATOM 770 C C . ASN A 1 100 ? 11.713 -1.973 -16.100 1.00 89.50 100 ASN A C 1
ATOM 772 O O . ASN A 1 100 ? 12.599 -2.826 -16.191 1.00 89.50 100 ASN A O 1
ATOM 776 N N . HIS A 1 101 ? 11.334 -1.233 -17.135 1.00 87.06 101 HIS A N 1
ATOM 777 C CA . HIS A 1 101 ? 11.948 -1.307 -18.463 1.00 87.06 101 HIS A CA 1
ATOM 778 C C . HIS A 1 101 ? 12.385 0.088 -18.892 1.00 87.06 101 HIS A C 1
ATOM 780 O O . HIS A 1 101 ? 12.003 1.057 -18.257 1.00 87.06 101 HIS A O 1
ATOM 786 N N . ASN A 1 102 ? 13.202 0.197 -19.930 1.00 85.44 102 ASN A N 1
ATOM 787 C CA . ASN A 1 102 ? 13.532 1.444 -20.614 1.00 85.44 102 ASN A CA 1
ATOM 788 C C . ASN A 1 102 ? 12.662 1.609 -21.868 1.00 85.44 102 ASN A C 1
ATOM 790 O O . ASN A 1 102 ? 11.975 0.677 -22.296 1.00 85.44 102 ASN A O 1
ATOM 794 N N . ASP A 1 103 ? 12.728 2.780 -22.505 1.00 82.44 103 ASP A N 1
ATOM 795 C CA . ASP A 1 103 ? 12.006 3.028 -23.758 1.00 82.44 103 ASP A CA 1
ATOM 796 C C . ASP A 1 103 ? 12.404 2.085 -24.909 1.00 82.44 103 ASP A C 1
ATOM 798 O O . ASP A 1 103 ? 11.555 1.712 -25.720 1.00 82.44 103 ASP A O 1
ATOM 802 N N . ASP A 1 104 ? 13.652 1.618 -24.920 1.00 82.75 104 ASP A N 1
ATOM 803 C CA . ASP A 1 104 ? 14.184 0.617 -25.854 1.00 82.75 104 ASP A CA 1
ATOM 804 C C . ASP A 1 104 ? 13.820 -0.839 -25.484 1.00 82.75 104 ASP A C 1
ATOM 806 O O . ASP A 1 104 ? 14.212 -1.785 -26.172 1.00 82.75 104 ASP A O 1
ATOM 810 N N . GLY A 1 105 ? 13.061 -1.032 -24.401 1.00 81.19 105 GLY A N 1
ATOM 811 C CA . GLY A 1 105 ? 12.629 -2.332 -23.893 1.00 81.19 105 GLY A CA 1
ATOM 812 C C . GLY A 1 105 ? 13.683 -3.092 -23.083 1.00 81.19 105 GLY A C 1
ATOM 813 O O . GLY A 1 105 ? 13.388 -4.194 -22.618 1.00 81.19 105 GLY A O 1
ATOM 814 N N . GLN A 1 106 ? 14.884 -2.538 -22.884 1.00 85.69 106 GLN A N 1
ATOM 815 C CA . GLN A 1 106 ? 15.879 -3.124 -21.984 1.00 85.69 106 GLN A CA 1
ATOM 816 C C . GLN A 1 106 ? 15.425 -3.025 -20.524 1.00 85.69 106 GLN A C 1
ATOM 818 O O . GLN A 1 106 ? 14.537 -2.246 -20.180 1.00 85.69 106 GLN A O 1
ATOM 823 N N . SER A 1 107 ? 16.036 -3.819 -19.644 1.00 87.75 107 SER A N 1
ATOM 824 C CA . SER A 1 107 ? 15.734 -3.766 -18.209 1.00 87.75 107 SER A CA 1
ATOM 825 C C . SER A 1 107 ? 16.096 -2.401 -17.615 1.00 87.75 107 SER A C 1
ATOM 827 O O . SER A 1 107 ? 17.215 -1.915 -17.778 1.00 87.75 107 SER A O 1
ATOM 829 N N . GLY A 1 108 ? 15.154 -1.816 -16.876 1.00 85.25 108 GLY A N 1
ATOM 830 C CA . GLY A 1 108 ? 15.335 -0.617 -16.055 1.00 85.25 108 GLY A CA 1
ATOM 831 C C . GLY A 1 108 ? 15.639 -0.932 -14.585 1.00 85.25 108 GLY A C 1
ATOM 832 O O . GLY A 1 108 ? 15.622 -0.032 -13.747 1.00 85.25 108 GLY A O 1
ATOM 833 N N . GLY A 1 109 ? 15.876 -2.208 -14.257 1.00 85.94 109 GLY A N 1
ATOM 834 C CA . GLY A 1 109 ? 16.004 -2.705 -12.888 1.00 85.94 109 GLY A CA 1
ATOM 835 C C . GLY A 1 109 ? 14.672 -3.178 -12.295 1.00 85.94 109 GLY A C 1
ATOM 836 O O . GLY A 1 109 ? 13.703 -3.445 -13.003 1.00 85.94 109 GLY A O 1
ATOM 837 N N . GLY A 1 110 ? 14.618 -3.315 -10.972 1.00 84.75 110 GLY A N 1
ATOM 838 C CA . GLY A 1 110 ? 13.426 -3.787 -10.269 1.00 84.75 110 GLY A CA 1
ATOM 839 C C . GLY A 1 110 ? 13.520 -3.573 -8.764 1.00 84.75 110 GLY A C 1
ATOM 840 O O . GLY A 1 110 ? 14.452 -2.938 -8.274 1.00 84.75 110 GLY A O 1
ATOM 841 N N . GLY A 1 111 ? 12.542 -4.103 -8.032 1.00 86.50 111 GLY A N 1
ATOM 842 C CA . GLY A 1 111 ? 12.484 -3.989 -6.573 1.00 86.50 111 GLY A CA 1
ATOM 843 C C . GLY A 1 111 ? 11.899 -2.671 -6.063 1.00 86.50 111 GLY A C 1
ATOM 844 O O . GLY A 1 111 ? 11.797 -2.500 -4.853 1.00 86.50 111 GLY A O 1
ATOM 845 N N . LEU A 1 112 ? 11.485 -1.767 -6.956 1.00 92.69 112 LEU A N 1
ATOM 846 C CA . LEU A 1 112 ? 10.692 -0.577 -6.655 1.00 92.69 112 LEU A CA 1
ATOM 847 C C . LEU A 1 112 ? 9.718 -0.327 -7.806 1.00 92.69 112 LEU A C 1
ATOM 849 O O . LEU A 1 112 ? 10.084 -0.432 -8.980 1.00 92.69 112 LEU A O 1
ATOM 853 N N . ARG A 1 113 ? 8.490 0.066 -7.464 1.00 94.19 113 ARG A N 1
ATOM 854 C CA . ARG A 1 113 ? 7.470 0.458 -8.440 1.00 94.19 113 ARG A CA 1
ATOM 855 C C . ARG A 1 113 ? 6.683 1.649 -7.913 1.00 94.19 113 ARG A C 1
ATOM 857 O O . ARG A 1 113 ? 6.216 1.592 -6.782 1.00 94.19 113 ARG A O 1
ATOM 864 N N . GLN A 1 114 ? 6.558 2.720 -8.694 1.00 94.75 114 GLN A N 1
ATOM 865 C CA . GLN A 1 114 ? 5.840 3.919 -8.263 1.00 94.75 114 GLN A CA 1
ATOM 866 C C . GLN A 1 114 ? 4.338 3.643 -8.260 1.00 94.75 114 GLN A C 1
ATOM 868 O O . GLN A 1 114 ? 3.744 3.529 -9.327 1.00 94.75 114 GLN A O 1
ATOM 873 N N . VAL A 1 115 ? 3.710 3.554 -7.090 1.00 96.88 115 VAL A N 1
ATOM 874 C CA . VAL A 1 115 ? 2.248 3.432 -7.000 1.00 96.88 115 VAL A CA 1
ATOM 875 C C . VAL A 1 115 ? 1.607 4.799 -7.213 1.00 96.88 115 VAL A C 1
ATOM 877 O O . VAL A 1 115 ? 2.073 5.802 -6.672 1.00 96.88 115 VAL A O 1
ATOM 880 N N . THR A 1 116 ? 0.560 4.841 -8.032 1.00 95.50 116 THR A N 1
ATOM 881 C CA . THR A 1 116 ? -0.203 6.058 -8.348 1.00 95.50 116 THR A CA 1
ATOM 882 C C . THR A 1 116 ? -1.626 6.017 -7.801 1.00 95.50 116 THR A C 1
ATOM 884 O O . THR A 1 116 ? -2.275 7.054 -7.717 1.00 95.50 116 THR A O 1
ATOM 887 N N . GLY A 1 117 ? -2.122 4.835 -7.429 1.00 96.56 117 GLY A N 1
ATOM 888 C CA . GLY A 1 117 ? -3.448 4.659 -6.851 1.00 96.56 117 GLY A CA 1
ATOM 889 C C . GLY A 1 117 ? -3.730 3.207 -6.483 1.00 96.56 117 GLY A C 1
ATOM 890 O O . GLY A 1 117 ? -3.059 2.285 -6.955 1.00 96.56 117 GLY A O 1
ATOM 891 N N . LEU A 1 118 ? -4.739 3.010 -5.643 1.00 97.38 118 LEU A N 1
ATOM 892 C CA . LEU A 1 118 ? -5.222 1.708 -5.201 1.00 97.38 118 LEU A CA 1
ATOM 893 C C . LEU A 1 118 ? -6.744 1.770 -5.070 1.00 97.38 118 LEU A C 1
ATOM 895 O O . LEU A 1 118 ? -7.261 2.791 -4.629 1.00 97.38 118 LEU A O 1
ATOM 899 N N . THR A 1 119 ? -7.428 0.683 -5.421 1.00 97.81 119 THR A N 1
ATOM 900 C CA . THR A 1 119 ? -8.825 0.457 -5.034 1.00 97.81 119 THR A CA 1
ATOM 901 C C . THR A 1 119 ? -9.077 -1.000 -4.668 1.00 97.81 119 THR A C 1
ATOM 903 O O . THR A 1 119 ? -8.346 -1.890 -5.127 1.00 97.81 119 THR A O 1
ATOM 906 N N . VAL A 1 120 ? -10.079 -1.259 -3.823 1.00 97.44 120 VAL A N 1
ATOM 907 C CA . VAL A 1 120 ? -10.371 -2.593 -3.293 1.00 97.44 120 VAL A CA 1
ATOM 908 C C . VAL A 1 120 ? -11.804 -2.995 -3.629 1.00 97.44 120 VAL A C 1
ATOM 910 O O . VAL A 1 120 ? -12.773 -2.329 -3.295 1.00 97.44 120 VAL A O 1
ATOM 913 N N . ALA A 1 121 ? -11.942 -4.146 -4.273 1.00 95.50 121 ALA A N 1
ATOM 914 C CA . ALA A 1 121 ? -13.209 -4.727 -4.690 1.00 95.50 121 ALA A CA 1
ATOM 915 C C . ALA A 1 121 ? -13.352 -6.163 -4.156 1.00 95.50 121 ALA A C 1
ATOM 917 O O . ALA A 1 121 ? -12.586 -6.626 -3.306 1.00 95.50 121 ALA A O 1
ATOM 918 N N . GLY A 1 122 ? -14.326 -6.903 -4.685 1.00 93.75 122 GLY A N 1
ATOM 919 C CA . GLY A 1 122 ? -14.575 -8.293 -4.317 1.00 93.75 122 GLY A CA 1
ATOM 920 C C . GLY A 1 122 ? -15.518 -8.411 -3.124 1.00 93.75 122 GLY A C 1
ATOM 921 O O . GLY A 1 122 ? -16.523 -7.713 -3.044 1.00 93.75 122 GLY A O 1
ATOM 922 N N . THR A 1 123 ? -15.223 -9.339 -2.219 1.00 94.44 123 THR A N 1
ATOM 923 C CA . THR A 1 123 ? -16.076 -9.659 -1.062 1.00 94.44 123 THR A CA 1
ATOM 924 C C . THR A 1 123 ? -15.250 -9.708 0.214 1.00 94.44 123 THR A C 1
ATOM 926 O O . THR A 1 123 ? -14.030 -9.836 0.145 1.00 94.44 123 THR A O 1
ATOM 929 N N . ALA A 1 124 ? -15.904 -9.697 1.378 1.00 92.94 124 ALA A N 1
ATOM 930 C CA . ALA A 1 124 ? -15.221 -9.815 2.667 1.00 92.94 124 ALA A CA 1
ATOM 931 C C . ALA A 1 124 ? -14.311 -11.056 2.770 1.00 92.94 124 ALA A C 1
ATOM 933 O O . ALA A 1 124 ? -13.256 -11.019 3.392 1.00 92.94 124 ALA A O 1
ATOM 934 N N . THR A 1 125 ? -14.690 -12.173 2.143 1.00 90.38 125 THR A N 1
ATOM 935 C CA . THR A 1 125 ? -13.890 -13.409 2.166 1.00 90.38 125 THR A CA 1
ATOM 936 C C . THR A 1 125 ? -12.857 -13.485 1.046 1.00 90.38 125 THR A C 1
ATOM 938 O O . THR A 1 125 ? -11.876 -14.215 1.170 1.00 90.38 125 THR A O 1
ATOM 941 N N . ASN A 1 126 ? -13.080 -12.760 -0.053 1.00 91.19 126 ASN A N 1
ATOM 942 C CA . ASN A 1 126 ? -12.207 -12.726 -1.224 1.00 91.19 126 ASN A CA 1
ATOM 943 C C . ASN A 1 126 ? -12.043 -11.276 -1.703 1.00 91.19 126 ASN A C 1
ATOM 945 O O . ASN A 1 126 ? -12.667 -10.888 -2.701 1.00 91.19 126 ASN A O 1
ATOM 949 N N . PRO A 1 127 ? -11.252 -10.463 -0.985 1.00 94.81 127 PRO A N 1
ATOM 950 C CA . PRO A 1 127 ? -10.921 -9.123 -1.436 1.00 94.81 127 PRO A CA 1
ATOM 951 C C . PRO A 1 127 ? -10.026 -9.188 -2.681 1.00 94.81 127 PRO A C 1
ATOM 953 O O . PRO A 1 127 ? -9.205 -10.098 -2.852 1.00 94.81 127 PRO A O 1
ATOM 956 N N . VAL A 1 128 ? -10.188 -8.207 -3.563 1.00 95.50 128 VAL A N 1
ATOM 957 C CA . VAL A 1 128 ? -9.381 -8.028 -4.774 1.00 95.50 128 VAL A CA 1
ATOM 958 C C . VAL A 1 128 ? -8.851 -6.605 -4.774 1.00 95.50 128 VAL A C 1
ATOM 960 O O . VAL A 1 128 ? -9.629 -5.668 -4.646 1.00 95.50 128 VAL A O 1
ATOM 963 N N . ILE A 1 129 ? -7.545 -6.435 -4.946 1.00 96.81 129 ILE A N 1
ATOM 964 C CA . ILE A 1 129 ? -6.913 -5.113 -4.977 1.00 96.81 129 ILE A CA 1
ATOM 965 C C . ILE A 1 129 ? -6.535 -4.796 -6.420 1.00 96.81 129 ILE A C 1
ATOM 967 O O . ILE A 1 129 ? -5.893 -5.612 -7.082 1.00 96.81 129 ILE A O 1
ATOM 971 N N . TYR A 1 130 ? -6.882 -3.607 -6.898 1.00 96.88 130 TYR A N 1
ATOM 972 C CA . TYR A 1 130 ? -6.367 -3.058 -8.147 1.00 96.88 130 TYR A CA 1
ATOM 973 C C . TYR A 1 130 ? -5.396 -1.931 -7.822 1.00 96.88 130 TYR A C 1
ATOM 975 O O . TYR A 1 130 ? -5.751 -0.981 -7.131 1.00 96.88 130 TYR A O 1
ATOM 983 N N . VAL A 1 131 ? -4.162 -2.045 -8.307 1.00 97.31 131 VAL A N 1
ATOM 984 C CA . VAL A 1 131 ? -3.095 -1.075 -8.046 1.00 97.31 131 VAL A CA 1
ATOM 985 C C . VAL A 1 131 ? -2.629 -0.477 -9.362 1.00 97.31 131 VAL A C 1
ATOM 987 O O . VAL A 1 131 ? -2.170 -1.205 -10.246 1.00 97.31 131 VAL A O 1
ATOM 990 N N . GLY A 1 132 ? -2.739 0.844 -9.482 1.00 96.50 132 GLY A N 1
ATOM 991 C CA . GLY A 1 132 ? -2.105 1.608 -10.550 1.00 96.50 132 GLY A CA 1
ATOM 992 C C . GLY A 1 132 ? -0.639 1.850 -10.208 1.00 96.50 132 GLY A C 1
ATOM 993 O O . GLY A 1 132 ? -0.332 2.297 -9.102 1.00 96.50 132 GLY A O 1
ATOM 994 N N . SER A 1 133 ? 0.279 1.535 -11.119 1.00 94.62 133 SER A N 1
ATOM 995 C CA . SER A 1 133 ? 1.710 1.733 -10.885 1.00 94.62 133 SER A CA 1
ATOM 996 C C . SER A 1 133 ? 2.495 2.061 -12.154 1.00 94.62 133 SER A C 1
ATOM 998 O O . SER A 1 133 ? 2.037 1.803 -13.264 1.00 94.62 133 SER A O 1
ATOM 1000 N N . SER A 1 134 ? 3.682 2.642 -11.987 1.00 92.69 134 SER A N 1
ATOM 1001 C CA . SER A 1 134 ? 4.602 3.035 -13.057 1.00 92.69 134 SER A CA 1
ATOM 1002 C C . SER A 1 134 ? 6.060 2.798 -12.645 1.00 92.69 134 SER A C 1
ATOM 1004 O O . SER A 1 134 ? 6.339 2.355 -11.526 1.00 92.69 134 SER A O 1
ATOM 1006 N N . ASP A 1 135 ? 6.993 3.087 -13.551 1.00 91.12 135 ASP A N 1
ATOM 1007 C CA . ASP A 1 135 ? 8.426 3.038 -13.275 1.00 91.12 135 ASP A CA 1
ATOM 1008 C C . ASP A 1 135 ? 8.750 3.967 -12.105 1.00 91.12 135 ASP A C 1
ATOM 1010 O O . ASP A 1 135 ? 8.265 5.095 -12.025 1.00 91.12 135 ASP A O 1
ATOM 1014 N N . SER A 1 136 ? 9.537 3.467 -11.155 1.00 91.44 136 SER A N 1
ATOM 1015 C CA . SER A 1 136 ? 9.960 4.250 -9.993 1.00 91.44 136 SER A CA 1
ATOM 1016 C C . SER A 1 136 ? 10.934 5.376 -10.332 1.00 91.44 136 SER A C 1
ATOM 1018 O O . SER A 1 136 ? 11.101 6.299 -9.533 1.00 91.44 136 SER A O 1
ATOM 1020 N N . ARG A 1 137 ? 11.595 5.295 -11.489 1.00 87.75 137 ARG A N 1
ATOM 1021 C CA . ARG A 1 137 ? 12.584 6.272 -11.932 1.00 87.75 137 ARG A CA 1
ATOM 1022 C C . ARG A 1 137 ? 11.863 7.522 -12.426 1.00 87.75 137 ARG A C 1
ATOM 1024 O O . ARG A 1 137 ? 11.206 7.521 -13.463 1.00 87.75 137 ARG A O 1
ATOM 1031 N N . VAL A 1 138 ? 11.971 8.589 -11.642 1.00 79.12 138 VAL A N 1
ATOM 1032 C CA . VAL A 1 138 ? 11.398 9.898 -11.961 1.00 79.12 138 VAL A CA 1
ATOM 1033 C C . VAL A 1 138 ? 12.376 10.647 -12.850 1.00 79.12 138 VAL A C 1
ATOM 1035 O O . VAL A 1 138 ? 13.487 10.936 -12.415 1.00 79.12 138 VAL A O 1
ATOM 1038 N N . GLY A 1 139 ? 11.959 10.971 -14.071 1.00 69.38 139 GLY A N 1
ATOM 1039 C CA . GLY A 1 139 ? 12.836 11.644 -15.018 1.00 69.38 139 GLY A CA 1
ATOM 1040 C C . GLY A 1 139 ? 13.200 13.064 -14.655 1.00 69.38 139 GLY A C 1
ATOM 1041 O O . GLY A 1 139 ? 12.389 13.810 -14.108 1.00 69.38 139 GLY A O 1
ATOM 1042 N N . ALA A 1 140 ? 14.441 13.406 -15.003 1.00 66.25 140 ALA A N 1
ATOM 1043 C CA . ALA A 1 140 ? 15.051 14.726 -14.920 1.00 66.25 140 ALA A CA 1
ATOM 1044 C C . ALA A 1 140 ? 15.312 15.260 -13.505 1.00 66.25 140 ALA A C 1
ATOM 1046 O O . ALA A 1 140 ? 16.110 16.188 -13.387 1.00 66.25 140 ALA A O 1
ATOM 1047 N N . GLY A 1 141 ? 14.731 14.702 -12.437 1.00 63.47 141 GLY A N 1
ATOM 1048 C CA . GLY A 1 141 ? 14.919 15.221 -11.074 1.00 63.47 141 GLY A CA 1
ATOM 1049 C C . GLY A 1 141 ? 14.892 16.763 -11.036 1.00 63.47 141 GLY A C 1
ATOM 1050 O O . GLY A 1 141 ? 14.036 17.384 -11.656 1.00 63.47 141 GLY A O 1
ATOM 1051 N N . GLY A 1 142 ? 15.868 17.391 -10.369 1.00 57.38 142 GLY A N 1
ATOM 1052 C CA . GLY A 1 142 ? 16.138 18.836 -10.489 1.00 57.38 142 GLY A CA 1
ATOM 1053 C C . GLY A 1 142 ? 17.247 19.206 -11.491 1.00 57.38 142 GLY A C 1
ATOM 1054 O O . GLY A 1 142 ? 17.559 20.384 -11.637 1.00 57.38 142 GLY A O 1
ATOM 1055 N N . SER A 1 143 ? 17.876 18.222 -12.141 1.00 66.19 143 SER A N 1
ATOM 1056 C CA . SER A 1 143 ? 19.120 18.365 -12.919 1.00 66.19 143 SER A CA 1
ATOM 1057 C C . SER A 1 143 ? 18.966 18.121 -14.429 1.00 66.19 143 SER A C 1
ATOM 1059 O O . SER A 1 143 ? 19.933 18.292 -15.166 1.00 66.19 143 SER A O 1
ATOM 1061 N N . GLY A 1 144 ? 17.772 17.765 -14.916 1.00 59.84 144 GLY A N 1
ATOM 1062 C CA . GLY A 1 144 ? 17.417 17.776 -16.342 1.00 59.84 144 GLY A CA 1
ATOM 1063 C C . GLY A 1 144 ? 17.991 16.647 -17.209 1.00 59.84 144 GLY A C 1
ATOM 1064 O O . GLY A 1 144 ? 17.927 16.761 -18.428 1.00 59.84 144 GLY A O 1
ATOM 1065 N N . GLY A 1 145 ? 18.590 15.603 -16.623 1.00 64.56 145 GLY A N 1
ATOM 1066 C CA . GLY A 1 145 ? 19.568 14.765 -17.336 1.00 64.56 145 GLY A CA 1
ATOM 1067 C C . GLY A 1 145 ? 19.149 13.370 -17.818 1.00 64.56 145 GLY A C 1
ATOM 1068 O O . GLY A 1 145 ? 19.954 12.730 -18.492 1.00 64.56 145 GLY A O 1
ATOM 1069 N N . ASP A 1 146 ? 17.959 12.860 -17.492 1.00 66.75 146 ASP A N 1
ATOM 1070 C CA . ASP A 1 146 ? 17.672 11.441 -17.754 1.00 66.75 146 ASP A CA 1
ATOM 1071 C C . ASP A 1 146 ? 17.158 11.178 -19.174 1.00 66.75 146 ASP A C 1
ATOM 1073 O O . ASP A 1 146 ? 16.115 11.681 -19.593 1.00 66.75 146 ASP A O 1
ATOM 1077 N N . VAL A 1 147 ? 17.879 10.307 -19.880 1.00 65.31 147 VAL A N 1
ATOM 1078 C CA . VAL A 1 147 ? 17.486 9.667 -21.142 1.00 65.31 147 VAL A CA 1
ATOM 1079 C C . VAL A 1 147 ? 17.174 8.184 -20.887 1.00 65.31 147 VAL A C 1
ATOM 1081 O O . VAL A 1 147 ? 17.691 7.596 -19.940 1.00 65.31 147 VAL A O 1
ATOM 1084 N N . ASN A 1 148 ? 16.355 7.559 -21.739 1.00 70.44 148 ASN A N 1
ATOM 1085 C CA . ASN A 1 148 ? 15.996 6.125 -21.691 1.00 70.44 148 ASN A CA 1
ATOM 1086 C C . ASN A 1 148 ? 15.110 5.675 -20.512 1.00 70.44 148 ASN A C 1
ATOM 1088 O O . ASN A 1 148 ? 15.105 4.496 -20.154 1.00 70.44 148 ASN A O 1
ATOM 1092 N N . LEU A 1 149 ? 14.331 6.578 -19.923 1.00 78.50 149 LEU A N 1
ATOM 1093 C CA . LEU A 1 149 ? 13.258 6.199 -19.001 1.00 78.50 149 LEU A CA 1
ATOM 1094 C C . LEU A 1 149 ? 12.075 5.621 -19.755 1.00 78.50 149 LEU A C 1
ATOM 1096 O O . LEU A 1 149 ? 11.877 5.949 -20.914 1.00 78.50 149 LEU A O 1
ATOM 1100 N N . ASP A 1 150 ? 11.279 4.789 -19.095 1.00 80.12 150 ASP A N 1
ATOM 1101 C CA . ASP A 1 150 ? 10.072 4.253 -19.708 1.00 80.12 150 ASP A CA 1
ATOM 1102 C C . ASP A 1 150 ? 8.894 5.213 -19.547 1.00 80.12 150 ASP A C 1
ATOM 1104 O O . ASP A 1 150 ? 8.193 5.244 -18.532 1.00 80.12 150 ASP A O 1
ATOM 1108 N N . THR A 1 151 ? 8.685 6.023 -20.581 1.00 79.25 151 THR A N 1
ATOM 1109 C CA . THR A 1 151 ? 7.650 7.064 -20.603 1.00 79.25 151 THR A CA 1
ATOM 1110 C C . THR A 1 151 ? 6.226 6.505 -20.662 1.00 79.25 151 THR A C 1
ATOM 1112 O O . THR A 1 151 ? 5.274 7.232 -20.377 1.00 79.25 151 THR A O 1
ATOM 1115 N N . ASN A 1 152 ? 6.048 5.214 -20.969 1.00 80.62 152 ASN A N 1
ATOM 1116 C CA . ASN A 1 152 ? 4.742 4.553 -21.031 1.00 80.62 152 ASN A CA 1
AT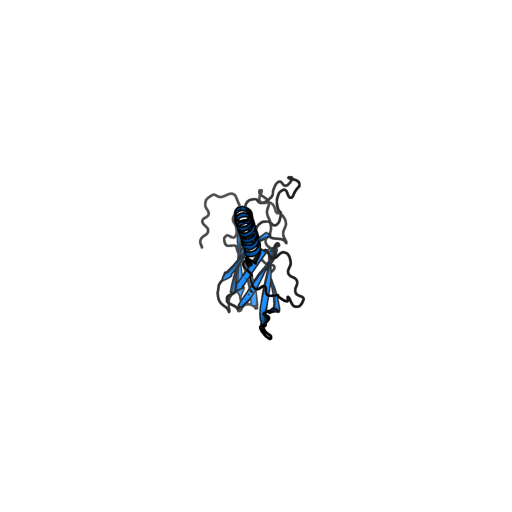OM 1117 C C . ASN A 1 152 ? 4.599 3.400 -20.025 1.00 80.62 152 ASN A C 1
ATOM 1119 O O . ASN A 1 152 ? 3.818 2.474 -20.238 1.00 80.62 152 ASN A O 1
ATOM 1123 N N . SER A 1 153 ? 5.301 3.488 -18.894 1.00 87.38 153 SER A N 1
ATOM 1124 C CA . SER A 1 153 ? 5.355 2.408 -17.908 1.00 87.38 153 SER A CA 1
ATOM 1125 C C . SER A 1 153 ? 4.071 2.204 -17.089 1.00 87.38 153 SER A C 1
ATOM 1127 O O . SER A 1 153 ? 4.010 1.287 -16.276 1.00 87.38 153 SER A O 1
ATOM 1129 N N . GLY A 1 154 ? 3.041 3.039 -17.250 1.00 89.44 154 GLY A N 1
ATOM 1130 C CA . GLY A 1 154 ? 1.802 2.940 -16.474 1.00 89.44 154 GLY A CA 1
ATOM 1131 C C . GLY A 1 154 ? 1.072 1.604 -16.673 1.00 89.44 154 GLY A C 1
ATOM 1132 O O . GLY A 1 154 ? 0.835 1.174 -17.799 1.00 89.44 154 GLY A O 1
ATOM 1133 N N . MET A 1 155 ? 0.672 0.954 -15.579 1.00 89.56 155 MET A N 1
ATOM 1134 C CA . MET A 1 155 ? -0.084 -0.301 -15.608 1.00 89.56 155 MET A CA 1
ATOM 1135 C C . MET A 1 155 ? -1.048 -0.451 -14.433 1.00 89.56 155 MET A C 1
ATOM 1137 O O . MET A 1 155 ? -0.867 0.146 -13.373 1.00 89.56 155 MET A O 1
ATOM 1141 N N . ILE A 1 156 ? -2.045 -1.319 -14.613 1.00 93.00 156 ILE A N 1
ATOM 1142 C CA . ILE A 1 156 ? -2.947 -1.768 -13.550 1.00 93.00 156 ILE A CA 1
ATOM 1143 C C . ILE A 1 156 ? -2.639 -3.232 -13.233 1.00 93.00 156 ILE A C 1
ATOM 1145 O O . ILE A 1 156 ? -2.697 -4.105 -14.106 1.00 93.00 156 ILE A O 1
ATOM 1149 N N . THR A 1 157 ? -2.328 -3.497 -11.966 1.00 93.81 157 THR A N 1
ATOM 1150 C CA . THR A 1 157 ? -2.097 -4.843 -11.433 1.00 93.81 157 THR A CA 1
ATOM 1151 C C . THR A 1 157 ? -3.258 -5.255 -10.543 1.00 93.81 157 THR A C 1
ATOM 1153 O O . THR A 1 157 ? -3.612 -4.540 -9.609 1.00 93.81 157 THR A O 1
ATOM 1156 N N . ARG A 1 158 ? -3.826 -6.432 -10.806 1.00 94.38 158 ARG A N 1
ATOM 1157 C CA . ARG A 1 158 ? -4.846 -7.072 -9.975 1.00 94.38 158 ARG A CA 1
ATOM 1158 C C . ARG A 1 158 ? -4.185 -8.053 -9.010 1.00 94.38 158 ARG A C 1
ATOM 1160 O O . ARG A 1 158 ? -3.557 -9.016 -9.451 1.00 94.38 158 ARG A O 1
ATOM 1167 N N . LEU A 1 159 ? -4.374 -7.845 -7.710 1.00 94.62 159 LEU A N 1
ATOM 1168 C CA . LEU A 1 159 ? -3.973 -8.754 -6.637 1.00 94.62 159 LEU A CA 1
ATOM 1169 C C . LEU A 1 159 ? -5.201 -9.521 -6.142 1.00 94.62 159 LEU A C 1
ATOM 1171 O O . LEU A 1 159 ? -6.198 -8.919 -5.749 1.00 94.62 159 LEU A O 1
ATOM 1175 N N . SER A 1 160 ? -5.138 -10.850 -6.172 1.00 91.12 160 SER A N 1
ATOM 1176 C CA . SER A 1 160 ? -6.243 -11.726 -5.771 1.00 91.12 160 SER A CA 1
ATOM 1177 C C . SER A 1 160 ? -5.890 -12.516 -4.524 1.00 91.12 160 SER A C 1
ATOM 1179 O O . SER A 1 160 ? -4.864 -13.205 -4.500 1.00 91.12 160 SER A O 1
ATOM 1181 N N . TRP A 1 161 ? -6.764 -12.456 -3.523 1.00 85.81 161 TRP A N 1
ATOM 1182 C CA . TRP A 1 161 ? -6.690 -13.318 -2.354 1.00 85.81 161 TRP A CA 1
ATOM 1183 C C . TRP A 1 161 ? -7.188 -14.724 -2.691 1.00 85.81 161 TRP A C 1
ATOM 1185 O O . TRP A 1 161 ? -8.284 -14.890 -3.223 1.00 85.81 161 TRP A O 1
ATOM 1195 N N . THR A 1 162 ? -6.395 -15.750 -2.380 1.00 77.88 162 THR A N 1
ATOM 1196 C CA . THR A 1 162 ? -6.818 -17.152 -2.514 1.00 77.88 162 THR A CA 1
ATOM 1197 C C . THR A 1 162 ? -6.809 -17.828 -1.149 1.00 77.88 162 THR A C 1
ATOM 1199 O O . THR A 1 162 ? -5.774 -18.308 -0.684 1.00 77.88 162 THR A O 1
ATOM 1202 N N . ALA A 1 163 ? -7.979 -17.901 -0.510 1.00 67.75 163 ALA A N 1
ATOM 1203 C CA . ALA A 1 163 ? -8.135 -18.567 0.785 1.00 67.75 163 ALA A CA 1
ATOM 1204 C C . ALA A 1 163 ? -7.958 -20.097 0.694 1.00 67.75 163 ALA A C 1
ATOM 1206 O O . ALA A 1 163 ? -7.426 -20.707 1.617 1.00 67.75 163 ALA A O 1
ATOM 1207 N N . ALA A 1 164 ? -8.358 -20.706 -0.430 1.00 59.50 164 ALA A N 1
ATOM 1208 C CA . ALA A 1 164 ? -8.375 -22.160 -0.621 1.00 59.50 164 ALA A CA 1
ATOM 1209 C C . ALA A 1 164 ? -6.988 -22.797 -0.840 1.00 59.50 164 ALA A C 1
ATOM 1211 O O . ALA A 1 164 ? -6.828 -23.998 -0.646 1.00 59.50 164 ALA A O 1
ATOM 1212 N N . VAL A 1 165 ? -5.975 -22.010 -1.225 1.00 54.44 165 VAL A N 1
ATOM 1213 C CA . VAL A 1 165 ? -4.611 -22.492 -1.506 1.00 54.44 165 VAL A CA 1
ATOM 1214 C C . VAL A 1 165 ? -3.621 -21.690 -0.665 1.00 54.44 165 VAL A C 1
ATOM 1216 O O . VAL A 1 165 ? -2.947 -20.787 -1.156 1.00 54.44 165 VAL A O 1
ATOM 1219 N N . GLY A 1 166 ? -3.575 -21.994 0.633 1.00 60.66 166 GLY A N 1
ATOM 1220 C CA . GLY A 1 166 ? -2.538 -21.488 1.537 1.00 60.66 166 GLY A CA 1
ATOM 1221 C C . GLY A 1 166 ? -2.628 -20.006 1.915 1.00 60.66 166 GLY A C 1
ATOM 1222 O O . GLY A 1 166 ? -1.603 -19.459 2.302 1.00 60.66 166 GLY A O 1
ATOM 1223 N N . LYS A 1 167 ? -3.811 -19.368 1.820 1.00 70.25 167 LYS A N 1
ATOM 1224 C CA . LYS A 1 167 ? -4.059 -17.964 2.228 1.00 70.25 167 LYS A CA 1
ATOM 1225 C C . LYS A 1 167 ? -2.972 -17.001 1.731 1.00 70.25 167 LYS A C 1
ATOM 1227 O O . LYS A 1 167 ? -2.177 -16.485 2.512 1.00 70.25 167 LYS A O 1
ATOM 1232 N N . ARG A 1 168 ? -2.929 -16.780 0.418 1.00 82.75 168 ARG A N 1
ATOM 1233 C CA . ARG A 1 168 ? -1.913 -15.927 -0.213 1.00 82.75 168 ARG A CA 1
ATOM 1234 C C . ARG A 1 168 ? -2.501 -14.982 -1.245 1.00 82.75 168 ARG A C 1
ATOM 1236 O O . ARG A 1 168 ? -3.524 -15.277 -1.870 1.00 82.75 168 ARG A O 1
ATOM 1243 N N . TRP A 1 169 ? -1.780 -13.895 -1.476 1.00 86.94 169 TRP A N 1
ATOM 1244 C CA . TRP A 1 169 ? -1.996 -13.007 -2.607 1.00 86.94 169 TRP A CA 1
ATOM 1245 C C . TRP A 1 169 ? -1.289 -13.528 -3.856 1.00 86.94 169 TRP A C 1
ATOM 1247 O O . TRP A 1 169 ? -0.192 -14.081 -3.791 1.00 86.94 169 TRP A O 1
ATOM 1257 N N . THR A 1 170 ? -1.917 -13.321 -5.006 1.00 87.44 170 THR A N 1
ATOM 1258 C CA . THR A 1 170 ? -1.328 -13.564 -6.329 1.00 87.44 170 THR A CA 1
ATOM 1259 C C . THR A 1 170 ? -1.564 -12.349 -7.211 1.00 87.44 170 THR A C 1
ATOM 1261 O O . THR A 1 170 ? -2.606 -11.704 -7.091 1.00 87.44 170 THR A O 1
ATOM 1264 N N . SER A 1 171 ? -0.606 -12.008 -8.071 1.00 85.56 171 SER A N 1
ATOM 1265 C CA . SER A 1 171 ? -0.719 -10.876 -8.988 1.00 85.56 171 SER A CA 1
ATOM 1266 C C . SER A 1 171 ? -1.020 -11.337 -10.411 1.00 85.56 171 SER A C 1
ATOM 1268 O O . SER A 1 171 ? -0.573 -12.385 -10.870 1.00 85.56 171 SER A O 1
ATOM 1270 N N . SER A 1 172 ? -1.786 -10.516 -11.117 1.00 84.81 172 SER A N 1
ATOM 1271 C CA . SER A 1 172 ? -2.024 -10.615 -12.553 1.00 84.81 172 SER A CA 1
ATOM 1272 C C . SER A 1 172 ? -2.057 -9.201 -13.122 1.00 84.81 172 SER A C 1
ATOM 1274 O O . SER A 1 172 ? -2.627 -8.300 -12.507 1.00 84.81 172 SER A O 1
ATOM 1276 N N . VAL A 1 173 ? -1.418 -8.977 -14.265 1.00 72.69 173 VAL A N 1
ATOM 1277 C CA . VAL A 1 173 ? -1.463 -7.682 -14.959 1.00 72.69 173 VAL A CA 1
ATOM 1278 C C . VAL A 1 173 ? -2.633 -7.719 -15.934 1.00 72.69 173 VAL A C 1
ATOM 1280 O O . VAL A 1 173 ? -2.857 -8.752 -16.559 1.00 72.69 173 VAL A O 1
ATOM 1283 N N . ALA A 1 174 ? -3.369 -6.614 -16.079 1.00 56.38 174 ALA A N 1
ATOM 1284 C CA . ALA A 1 174 ? -4.525 -6.548 -16.981 1.00 56.38 174 ALA A CA 1
ATOM 1285 C C . ALA A 1 174 ? -4.171 -6.831 -18.459 1.00 56.38 174 ALA A C 1
ATOM 1287 O O . ALA A 1 174 ? -5.036 -7.223 -19.232 1.00 56.38 174 ALA A O 1
ATOM 1288 N N . CYS A 1 175 ? -2.899 -6.686 -18.845 1.00 53.53 175 CYS A N 1
ATOM 1289 C CA . CYS A 1 175 ? -2.401 -7.019 -20.179 1.00 53.53 175 CYS A CA 1
ATOM 1290 C C . CYS A 1 175 ? -0.957 -7.586 -20.094 1.00 53.53 175 CYS A C 1
ATOM 1292 O O . CYS A 1 175 ? 0.017 -6.856 -20.291 1.00 53.53 175 CYS A O 1
ATOM 1294 N N . PRO A 1 176 ? -0.775 -8.883 -19.761 1.00 45.16 176 PRO A N 1
ATOM 1295 C CA . PRO A 1 176 ? 0.545 -9.499 -19.662 1.00 45.16 176 PRO A CA 1
ATOM 1296 C C . PRO A 1 176 ? 1.094 -9.796 -21.069 1.00 45.16 176 PRO A C 1
ATOM 1298 O O . PRO A 1 176 ? 0.492 -10.555 -21.822 1.00 45.16 176 PRO A O 1
ATOM 1301 N N . GLY A 1 177 ? 2.236 -9.200 -21.437 1.00 46.47 177 GLY A N 1
ATOM 1302 C CA . GLY A 1 177 ? 2.978 -9.559 -22.661 1.00 46.47 177 GLY A CA 1
ATOM 1303 C C . GLY A 1 177 ? 2.994 -8.539 -23.809 1.00 46.47 177 GLY A C 1
ATOM 1304 O O . GLY A 1 177 ? 3.322 -8.900 -24.937 1.00 46.47 177 GLY A O 1
ATOM 1305 N N . GLN A 1 178 ? 2.673 -7.271 -23.561 1.00 46.47 178 GLN A N 1
ATOM 1306 C CA . GLN A 1 178 ? 2.703 -6.234 -24.597 1.00 46.47 178 GLN A CA 1
ATOM 1307 C C . GLN A 1 178 ? 4.154 -5.819 -24.912 1.00 46.47 178 GLN A C 1
ATOM 1309 O O . GLN A 1 178 ? 4.754 -5.025 -24.190 1.00 46.47 178 GLN A O 1
ATOM 1314 N N . ARG A 1 179 ? 4.744 -6.343 -25.997 1.00 47.75 179 ARG A N 1
ATOM 1315 C CA . ARG A 1 179 ? 5.935 -5.719 -26.600 1.00 47.75 179 ARG A CA 1
ATOM 1316 C C . ARG A 1 179 ? 5.502 -4.439 -27.318 1.00 47.75 179 ARG A C 1
ATOM 1318 O O . ARG A 1 179 ? 4.598 -4.470 -28.146 1.00 47.75 179 ARG A O 1
ATOM 1325 N N . LYS A 1 180 ? 6.196 -3.345 -27.003 1.00 54.75 180 LYS A N 1
ATOM 1326 C CA . LYS A 1 180 ? 5.912 -1.917 -27.256 1.00 54.75 180 LYS A CA 1
ATOM 1327 C C . LYS A 1 180 ? 5.659 -1.488 -28.725 1.00 54.75 180 LYS A C 1
ATOM 1329 O O . LYS A 1 180 ? 5.503 -0.302 -28.970 1.00 54.75 180 LYS A O 1
ATOM 1334 N N . ILE A 1 181 ? 5.614 -2.404 -29.705 1.00 46.59 181 ILE A N 1
ATOM 1335 C CA . ILE A 1 181 ? 5.757 -2.076 -31.143 1.00 46.59 181 ILE A CA 1
ATOM 1336 C C . ILE A 1 181 ? 4.651 -2.602 -32.081 1.00 46.59 181 ILE A C 1
ATOM 1338 O O . ILE A 1 181 ? 4.828 -2.532 -33.293 1.00 46.59 181 ILE A O 1
ATOM 1342 N N . THR A 1 182 ? 3.517 -3.135 -31.601 1.00 46.16 182 THR A N 1
ATOM 1343 C CA . THR A 1 182 ? 2.447 -3.604 -32.523 1.00 46.16 182 THR A CA 1
ATOM 1344 C C . THR A 1 182 ? 1.128 -2.836 -32.337 1.00 46.16 182 THR A C 1
ATOM 1346 O O . THR A 1 182 ? 0.627 -2.812 -31.215 1.00 46.16 182 THR A O 1
ATOM 1349 N N . PRO A 1 183 ? 0.521 -2.239 -33.392 1.00 40.78 183 PRO A N 1
ATOM 1350 C CA . PRO A 1 183 ? -0.598 -1.287 -33.261 1.00 40.78 183 PRO A CA 1
ATOM 1351 C C . PRO A 1 183 ? -1.971 -1.921 -32.991 1.00 40.78 183 PRO A C 1
ATOM 1353 O O . PRO A 1 183 ? -2.969 -1.216 -32.874 1.00 40.78 183 PRO A O 1
ATOM 1356 N N . THR A 1 184 ? -2.065 -3.247 -32.941 1.00 42.59 184 THR A N 1
ATOM 1357 C CA . THR A 1 184 ? -3.341 -3.970 -32.880 1.00 42.59 184 THR 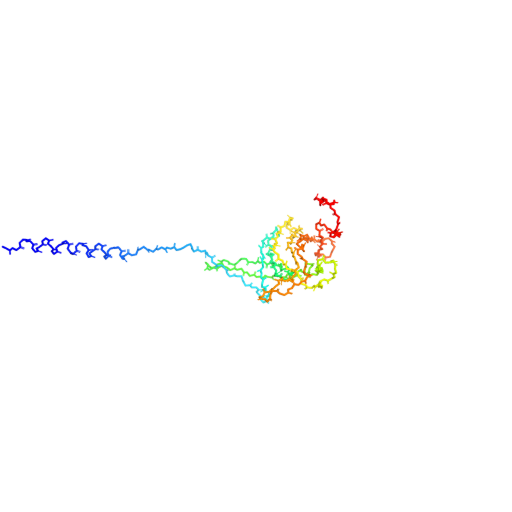A CA 1
ATOM 1358 C C . THR A 1 184 ? -3.436 -4.785 -31.605 1.00 42.59 184 THR A C 1
ATOM 1360 O O . THR A 1 184 ? -3.235 -5.995 -31.650 1.00 42.59 184 THR A O 1
ATOM 1363 N N . MET A 1 185 ? -3.739 -4.160 -30.464 1.00 47.03 185 MET A N 1
ATOM 1364 C CA . MET A 1 185 ? -4.067 -4.904 -29.242 1.00 47.03 185 MET A CA 1
ATOM 136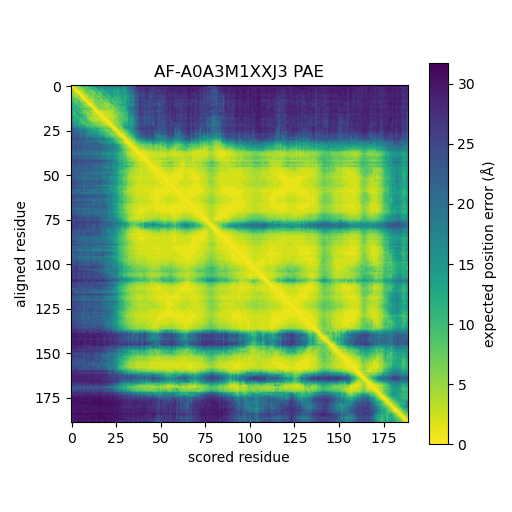5 C C . MET A 1 185 ? -5.189 -4.210 -28.461 1.00 47.03 185 MET A C 1
ATOM 1367 O O . MET A 1 185 ? -4.995 -3.176 -27.834 1.00 47.03 185 MET A O 1
ATOM 1371 N N . ALA A 1 186 ? -6.388 -4.797 -28.512 1.00 36.25 186 ALA A N 1
ATOM 1372 C CA . ALA A 1 186 ? -7.470 -4.486 -27.587 1.00 36.25 186 ALA A CA 1
ATOM 1373 C C . ALA A 1 186 ? -7.279 -5.332 -26.318 1.00 36.25 186 ALA A C 1
ATOM 1375 O O . ALA A 1 186 ? -7.247 -6.562 -26.409 1.00 36.25 186 ALA A O 1
ATOM 1376 N N . CYS A 1 187 ? -7.171 -4.702 -25.141 1.00 38.62 187 CYS A N 1
ATOM 1377 C CA . CYS A 1 187 ? -7.323 -5.425 -23.876 1.00 38.62 187 CYS A CA 1
ATOM 1378 C C . CYS A 1 187 ? -8.780 -5.926 -23.814 1.00 38.62 187 CYS A C 1
ATOM 1380 O O . CYS A 1 187 ? -9.720 -5.129 -23.840 1.00 38.62 187 CYS A O 1
ATOM 1382 N N . ARG A 1 188 ? -8.981 -7.249 -23.798 1.00 35.91 188 ARG A N 1
ATOM 1383 C CA . ARG A 1 188 ? -10.284 -7.833 -23.454 1.00 35.91 188 ARG A CA 1
ATOM 1384 C C . ARG A 1 188 ? -10.389 -7.848 -21.934 1.00 35.91 188 ARG A C 1
ATOM 1386 O O . ARG A 1 188 ? -9.591 -8.516 -21.281 1.00 35.91 188 ARG A O 1
ATOM 1393 N N . TRP A 1 189 ? -11.339 -7.070 -21.430 1.00 38.19 189 TRP A N 1
ATOM 1394 C CA . TRP A 1 189 ? -11.792 -7.067 -20.043 1.00 38.19 189 TRP A CA 1
ATOM 1395 C C . TRP A 1 189 ? -12.684 -8.276 -19.767 1.00 38.19 189 TRP A C 1
ATOM 1397 O O . TRP A 1 189 ? -13.428 -8.671 -20.698 1.00 38.19 189 TRP A O 1
#

Foldseek 3Di:
DPPVVVVVVVVVVVVVVVVVVVPPDPPPDDDDDDDAEEAAVPDDDDQWQEWDQAQLRWIWTDHQFQKIKTFDWDWDCPPNGIYIYGPDIDIDCQRQADWFAWCVRHTPGGSGWGWNYKDWDDHSVKIKIKTWIFHSDDPPPVNHDDDGGDPPRIFIKIWIFDPPPPGDIDIDTLDPDDDPDDPDDDRDD

pLDDT: mean 79.94, std 17.7, range [35.91, 98.12]

Solvent-accessible surface area (backbone atoms only — not comparable to full-atom values): 11200 Å² total; per-residue (Å²): 144,65,70,76,60,55,59,56,50,56,56,53,52,52,54,52,49,54,53,55,58,68,69,64,71,85,81,78,78,70,94,80,74,92,82,64,55,75,44,51,76,86,59,88,84,66,63,71,60,32,70,43,71,32,62,59,65,29,42,38,34,33,20,36,50,16,42,35,38,40,28,40,62,46,80,43,58,76,90,84,50,59,38,33,38,43,79,44,77,47,78,44,54,70,56,9,61,42,70,29,44,22,65,88,67,46,80,58,52,60,70,37,13,26,40,74,38,60,48,57,43,75,35,56,88,41,44,31,39,42,35,34,32,28,52,56,78,69,75,29,75,95,76,72,71,67,75,65,60,39,90,77,46,69,45,53,37,39,36,41,52,36,69,92,70,82,64,40,78,46,79,45,54,75,69,79,82,78,68,98,82,66,98,82,75,81,79,79,127

Radius of gyration: 29.13 Å; Cα contacts (8 Å, |Δi|>4): 344; chains: 1; bounding box: 46×103×60 Å

Secondary structure (DSSP, 8-state):
--HHHHHHHHHHHHHHHHHHHHTS-------PPPP-EEE-TT----SEEEEEE-TTSPEEEEETTS-EEEEEEEEE-GGG--EEEEEEEEEE-TTTTSPEE-TTS-EEE-S-EEEEEEEEEE-SSSEEEEEEEEES--SSTTT----S--TT--EEEEEEEETTTTSEEEEEESSTT--TT-S------

Sequence (189 aa):
MVLPYFFAFARRLSLLGMVILCFISTQVSAQAFDQYTLNLNGNSLSNGTALEFGPDGRLYVAERYGLIRVYTIVRNDAGGTVSYDVTAAETITLVQQIPNHNDDGQSGGGGLRQVTGLTVAGTATNPVIYVGSSDSRVGAGGSGGDVNLDTNSGMITRLSWTAAVGKRWTSSVACPGQRKITPTMACRW

Nearest PDB structures (foldseek):
  6rxt-assembly1_UD  TM=5.952E-01  e=4.178E-02  Thermochaetoides thermophila
  5n1a-assembly1_A  TM=5.559E-01  e=3.700E-01  Thermochaetoides thermophila DSM 1495
  5n1a-assembly2_B  TM=5.226E-01  e=4.127E-01  Thermochaetoides thermophila DSM 1495
  7bj4-assembly1_A  TM=4.799E-01  e=5.133E-01  Halalkalicoccus jeotgali B3
  8adl-assembly1_J  TM=4.099E-01  e=1.799E+00  Saccharomyces cerevisiae